Protein AF-A0A0J8S3F5-F1 (afdb_monomer)

Organism: NCBI:txid396776

Sequence (179 aa):
MNAASIEAPTNKRQNLIPYIAARYLNDFDHPIRPKVVHMYQTRERGILWWTVVDGYLVSSLKPVVRSWCARRVRTAFEAVLKERGYNTEGKKLIRDSQGHVTGAEKALKGTMEIRMVEPVMKAGYEKIVEQARLLVDHLENKQVWEGKRNQQQAQTRQTRGPEQKARGKRPSNMHWRKT

Nearest PDB structures (foldseek):
  8dek-assembly1_A  TM=2.604E-01  e=5.345E+00  Akkermansia muciniphila
  8df2-assembly1_C  TM=2.604E-01  e=7.853E+00  Akkermansia muciniphila

Radius of gyration: 25.86 Å; Cα contacts (8 Å, |Δi|>4): 172; chains: 1; bounding box: 97×46×48 Å

Secondary structure (DSSP, 8-state):
-------------PPPPPHHHHHHHH-TT-TTHHHHHHHHHHSPSSSEEEEEEE-HHHHTS-HHHHHHHHHHHHHHHHHHHHHTTB-TTSEEEEE-TTS-EEEEEE-S-EEEEEEE-GGGGTS-HHHHHHHHHHHHHHHHHHHHHHHHHHHHHHHHHHHS--------------PPPP-

Mean predicted aligned error: 10.97 Å

Foldseek 3Di:
DDDPPPPDPDPDPWADDDPVLVVLCVPPPDPCNVVSVVCRVPDDTFWEAEAEDEDPQRVPDDPVLSVVLRVLLLVLLQVLCVVVQHHSRNWHFDADPVGDGPDTHGQFHHYYYHYDDPCSSVDDSVVSNVVSNVVVVVRNVVSVVVVVVVVVVVVVVVVPDPPDPPPDDDDDDDDDDDD

pLDDT: mean 82.91, std 18.23, range [31.36, 98.38]

Solvent-accessible surface area (backbone atoms only — not comparable to full-atom values): 10845 Å² total; per-residue (Å²): 134,83,82,79,77,78,72,72,83,69,92,62,84,68,54,61,80,52,71,80,54,47,58,41,67,73,34,85,83,43,87,64,22,69,60,54,49,49,51,66,70,70,48,80,78,64,31,32,46,72,48,77,42,77,22,81,75,34,63,78,46,57,69,69,57,45,52,51,44,47,48,54,53,50,53,28,38,44,52,44,33,44,74,74,41,22,43,89,49,34,26,35,54,38,58,51,98,86,66,50,79,78,49,70,44,80,64,38,63,37,58,48,76,48,66,42,55,61,66,59,74,77,50,54,68,69,61,50,34,53,53,31,44,56,53,51,53,50,53,54,52,51,53,54,54,52,51,54,53,51,52,52,52,50,51,55,55,61,70,55,57,86,76,72,89,73,75,69,83,75,81,90,78,84,86,81,81,89,130

Structure (mmCIF, N/CA/C/O backbone):
data_AF-A0A0J8S3F5-F1
#
_entry.id   AF-A0A0J8S3F5-F1
#
loop_
_atom_site.group_PDB
_atom_site.id
_atom_site.type_symbol
_atom_site.label_atom_id
_atom_site.label_alt_id
_atom_site.label_comp_id
_atom_site.label_asym_id
_atom_site.label_entity_id
_atom_site.label_seq_id
_atom_site.pdbx_PDB_ins_code
_atom_site.Cartn_x
_atom_site.Cartn_y
_atom_site.Cartn_z
_atom_site.occupancy
_atom_site.B_iso_or_equiv
_atom_site.auth_seq_id
_atom_site.auth_comp_id
_atom_site.auth_asym_id
_atom_site.auth_atom_id
_atom_site.pdbx_PDB_model_num
ATOM 1 N N . MET A 1 1 ? -26.637 -34.680 18.281 1.00 35.66 1 MET A N 1
ATOM 2 C CA . MET A 1 1 ? -25.474 -34.132 17.547 1.00 35.66 1 MET A CA 1
ATOM 3 C C . MET A 1 1 ? -25.899 -32.784 16.994 1.00 35.66 1 MET A C 1
ATOM 5 O O . MET A 1 1 ? -26.824 -32.741 16.196 1.00 35.66 1 MET A O 1
ATOM 9 N N . ASN A 1 2 ? -25.364 -31.701 17.558 1.00 31.36 2 ASN A N 1
ATOM 10 C CA . ASN A 1 2 ? -25.906 -30.353 17.390 1.00 31.36 2 ASN A CA 1
ATOM 11 C C . ASN A 1 2 ? -25.724 -29.820 15.969 1.00 31.36 2 ASN A C 1
ATOM 13 O O . ASN A 1 2 ? -24.642 -29.907 15.391 1.00 31.36 2 ASN A O 1
ATOM 17 N N . ALA A 1 3 ? -26.808 -29.240 15.457 1.00 33.72 3 ALA A N 1
ATOM 18 C CA . ALA A 1 3 ? -26.857 -28.465 14.235 1.00 33.72 3 ALA A CA 1
ATOM 19 C C . ALA A 1 3 ? -25.875 -27.290 14.327 1.00 33.72 3 ALA A C 1
ATOM 21 O O . ALA A 1 3 ? -26.043 -26.388 15.147 1.00 33.72 3 ALA A O 1
ATOM 22 N N . ALA A 1 4 ? -24.846 -27.296 13.481 1.00 36.44 4 ALA A N 1
ATOM 23 C CA . ALA A 1 4 ? -24.072 -26.097 13.216 1.00 36.44 4 ALA A CA 1
ATOM 24 C C . ALA A 1 4 ? -24.954 -25.171 12.372 1.00 36.44 4 ALA A C 1
ATOM 26 O O . ALA A 1 4 ? -25.078 -25.343 11.159 1.00 36.44 4 ALA A O 1
ATOM 27 N N . SER A 1 5 ? -25.620 -24.233 13.042 1.00 32.66 5 SER A N 1
ATOM 28 C CA . SER A 1 5 ? -26.305 -23.107 12.421 1.00 32.66 5 SER A CA 1
ATOM 29 C C . SER A 1 5 ? -25.357 -22.434 11.432 1.00 32.66 5 SER A C 1
ATOM 31 O O . SER A 1 5 ? -24.384 -21.790 11.821 1.00 32.66 5 SER A O 1
ATOM 33 N N . ILE A 1 6 ? -25.636 -22.601 10.142 1.00 39.25 6 ILE A N 1
ATOM 34 C CA . ILE A 1 6 ? -25.025 -21.809 9.082 1.00 39.25 6 ILE A CA 1
ATOM 35 C C . ILE A 1 6 ? -25.638 -20.418 9.228 1.00 39.25 6 ILE A C 1
ATOM 37 O O . ILE A 1 6 ? -26.699 -20.127 8.678 1.00 39.25 6 ILE A O 1
ATOM 41 N N . GLU A 1 7 ? -25.015 -19.577 10.052 1.00 33.91 7 GLU A N 1
ATOM 42 C CA . GLU A 1 7 ? -25.335 -18.158 10.088 1.00 33.91 7 GLU A CA 1
ATOM 43 C C . GLU A 1 7 ? -25.172 -17.615 8.666 1.00 33.91 7 GLU A C 1
ATOM 45 O O . GLU A 1 7 ? -24.076 -17.618 8.097 1.00 33.91 7 GLU A O 1
ATOM 50 N N . ALA A 1 8 ? -26.283 -17.184 8.066 1.00 34.72 8 ALA A N 1
ATOM 51 C CA . ALA A 1 8 ? -26.267 -16.480 6.795 1.00 34.72 8 ALA A CA 1
ATOM 52 C C . ALA A 1 8 ? -25.241 -15.337 6.886 1.00 34.72 8 ALA A C 1
ATOM 54 O O . ALA A 1 8 ? -25.245 -14.612 7.889 1.00 34.72 8 ALA A O 1
ATOM 55 N N . PRO A 1 9 ? -24.357 -15.150 5.887 1.00 38.78 9 PRO A N 1
ATOM 56 C CA . PRO A 1 9 ? -23.339 -14.119 5.955 1.00 38.78 9 PRO A CA 1
ATOM 57 C C . PRO A 1 9 ? -24.030 -12.758 5.994 1.00 38.78 9 PRO A C 1
ATOM 59 O O . PRO A 1 9 ? -24.463 -12.210 4.980 1.00 38.78 9 PRO A O 1
ATOM 62 N N . THR A 1 10 ? -24.133 -12.217 7.207 1.00 43.81 10 THR A N 1
ATOM 63 C CA . THR A 1 10 ? -24.461 -10.824 7.468 1.00 43.81 10 THR A CA 1
ATOM 64 C C . THR A 1 10 ? -23.609 -9.973 6.539 1.00 43.81 10 THR A C 1
ATOM 66 O O . THR A 1 10 ? -22.409 -10.207 6.406 1.00 43.81 10 THR A O 1
ATOM 69 N N . ASN A 1 11 ? -24.264 -9.039 5.850 1.00 42.84 11 ASN A N 1
ATOM 70 C CA . ASN A 1 11 ? -23.743 -8.147 4.817 1.00 42.84 11 ASN A CA 1
ATOM 71 C C . ASN A 1 11 ? -22.529 -7.330 5.318 1.00 42.84 11 ASN A C 1
ATOM 73 O O . ASN A 1 11 ? -22.617 -6.147 5.639 1.00 42.84 11 ASN A O 1
ATOM 77 N N . LYS A 1 12 ? -21.382 -7.994 5.461 1.00 48.06 12 LYS A N 1
ATOM 78 C CA . LYS A 1 12 ? -20.081 -7.419 5.772 1.00 48.06 12 LYS A CA 1
ATOM 79 C C . LYS A 1 12 ? -19.495 -7.042 4.427 1.00 48.06 12 LYS A C 1
ATOM 81 O O . LYS A 1 12 ? -19.374 -7.903 3.567 1.00 48.06 12 LYS A O 1
ATOM 86 N N . ARG A 1 13 ? -19.142 -5.772 4.229 1.00 55.72 13 ARG A N 1
ATOM 87 C CA . ARG A 1 13 ? -18.386 -5.318 3.051 1.00 55.72 13 ARG A CA 1
ATOM 88 C C . ARG A 1 13 ? -17.079 -6.120 2.993 1.00 55.72 13 ARG A C 1
ATOM 90 O O . ARG A 1 13 ? -16.126 -5.803 3.701 1.00 55.72 13 ARG A O 1
ATOM 97 N N . GLN A 1 14 ? -17.086 -7.229 2.256 1.00 70.75 14 GLN A N 1
ATOM 98 C CA . GLN A 1 14 ? -15.970 -8.163 2.196 1.00 70.75 14 GLN A CA 1
ATOM 99 C C . GLN A 1 14 ? -14.833 -7.508 1.419 1.00 70.75 14 GLN A C 1
ATOM 101 O O . GLN A 1 14 ? -15.054 -6.846 0.405 1.00 70.75 14 GLN A O 1
ATOM 106 N N . ASN A 1 15 ? -13.603 -7.699 1.893 1.00 87.25 15 ASN A N 1
ATOM 107 C CA . ASN A 1 15 ? -12.430 -7.440 1.074 1.00 87.25 15 ASN A CA 1
ATOM 108 C C . ASN A 1 15 ? -12.572 -8.205 -0.249 1.00 87.25 15 ASN A C 1
ATOM 110 O O . ASN A 1 15 ? -12.759 -9.426 -0.230 1.00 87.25 15 ASN A O 1
ATOM 114 N N . LEU A 1 16 ? -12.471 -7.495 -1.373 1.00 89.56 16 LEU A N 1
ATOM 115 C CA . LEU A 1 16 ? -12.429 -8.116 -2.691 1.00 89.56 16 LEU A CA 1
ATOM 116 C C . LEU A 1 16 ? -11.124 -8.899 -2.835 1.00 89.56 16 LEU A C 1
ATOM 118 O O . LEU A 1 16 ? -10.076 -8.473 -2.340 1.00 89.56 16 LEU A O 1
ATOM 122 N N . ILE A 1 17 ? -11.194 -10.044 -3.506 1.00 90.31 17 ILE A N 1
ATOM 123 C CA . ILE A 1 17 ? -10.012 -10.823 -3.867 1.00 90.31 17 ILE A CA 1
ATOM 124 C C . ILE A 1 17 ? -9.230 -10.036 -4.933 1.00 90.31 17 ILE A C 1
ATOM 126 O O . ILE A 1 17 ? -9.816 -9.702 -5.963 1.00 90.31 17 ILE A O 1
ATOM 130 N N . PRO A 1 18 ? -7.933 -9.741 -4.722 1.00 89.75 18 PRO A N 1
ATOM 131 C CA . PRO A 1 18 ? -7.101 -9.110 -5.744 1.00 89.75 18 PRO A CA 1
ATOM 132 C C . PRO A 1 18 ? -7.029 -9.957 -7.020 1.00 89.75 18 PRO A C 1
ATOM 134 O O . PRO A 1 18 ? -6.962 -11.187 -6.946 1.00 89.75 18 PRO A O 1
ATOM 137 N N . TYR A 1 19 ? -6.946 -9.325 -8.188 1.00 87.44 19 TYR A N 1
ATOM 138 C CA . TYR A 1 19 ? -6.895 -10.004 -9.488 1.00 87.44 19 TYR A CA 1
ATOM 139 C C . TYR A 1 19 ? -5.744 -11.017 -9.572 1.00 87.44 19 TYR A C 1
ATOM 141 O O . TYR A 1 19 ? -5.912 -12.130 -10.072 1.00 87.44 19 TYR A O 1
ATOM 149 N N . ILE A 1 20 ? -4.580 -10.671 -9.011 1.00 86.88 20 ILE A N 1
ATOM 150 C CA . ILE A 1 20 ? -3.418 -11.568 -9.003 1.00 86.88 20 ILE A CA 1
ATOM 151 C C . ILE A 1 20 ? -3.684 -12.867 -8.233 1.00 86.88 20 ILE A C 1
ATOM 153 O O . ILE A 1 20 ? -3.177 -13.921 -8.601 1.00 86.88 20 ILE A O 1
ATOM 157 N N . ALA A 1 21 ? -4.498 -12.801 -7.180 1.00 90.50 21 ALA A N 1
ATOM 158 C CA . ALA A 1 21 ? -4.899 -13.971 -6.418 1.00 90.50 21 ALA A CA 1
ATOM 159 C C . ALA A 1 21 ? -6.009 -14.751 -7.114 1.00 90.50 21 ALA A C 1
ATOM 161 O O . ALA A 1 21 ? -5.975 -15.979 -7.111 1.00 90.50 21 ALA A O 1
ATOM 162 N N . ALA A 1 22 ? -6.955 -14.045 -7.739 1.00 91.62 22 ALA A N 1
ATOM 163 C CA . ALA A 1 22 ? -8.050 -14.655 -8.481 1.00 91.62 22 ALA A CA 1
ATOM 164 C C . ALA A 1 22 ? -7.540 -15.624 -9.560 1.00 91.62 22 ALA A C 1
ATOM 166 O O . ALA A 1 22 ? -8.113 -16.698 -9.710 1.00 91.62 22 ALA A O 1
ATOM 167 N N . ARG A 1 23 ? -6.412 -15.310 -10.224 1.00 90.50 23 ARG A N 1
ATOM 168 C CA . ARG A 1 23 ? -5.745 -16.219 -11.177 1.00 90.50 23 ARG A CA 1
ATOM 169 C C . ARG A 1 23 ? -5.524 -17.617 -10.597 1.00 90.50 23 ARG A C 1
ATOM 171 O O . ARG A 1 23 ? -5.889 -18.595 -11.228 1.00 90.50 23 ARG A O 1
ATOM 178 N N . TYR A 1 24 ? -4.945 -17.701 -9.402 1.00 93.31 24 TYR A N 1
ATOM 179 C CA . TYR A 1 24 ? -4.622 -18.983 -8.774 1.00 93.31 24 TYR A CA 1
ATOM 180 C C . TYR A 1 24 ? -5.828 -19.634 -8.104 1.00 93.31 24 TYR A C 1
ATOM 182 O O . TYR A 1 24 ? -5.873 -20.848 -7.974 1.00 93.31 24 TYR A O 1
ATOM 190 N N . LEU A 1 25 ? -6.795 -18.845 -7.632 1.00 92.25 25 LEU A N 1
ATOM 191 C CA . LEU A 1 25 ? -7.997 -19.393 -7.001 1.00 92.25 25 LEU A CA 1
ATOM 192 C C . LEU A 1 25 ? -8.918 -20.074 -8.021 1.00 92.25 25 LEU A C 1
ATOM 194 O O . LEU A 1 25 ? -9.539 -21.084 -7.681 1.00 92.25 25 LEU A O 1
ATOM 198 N N . ASN A 1 26 ? -8.965 -19.537 -9.243 1.00 93.00 26 ASN A N 1
ATOM 199 C CA . ASN A 1 26 ? -9.789 -20.041 -10.341 1.00 93.00 26 ASN A CA 1
ATOM 200 C C . ASN A 1 26 ? -9.137 -21.199 -11.117 1.00 93.00 26 ASN A C 1
ATOM 202 O O . ASN A 1 26 ? -9.841 -21.917 -11.817 1.00 93.00 26 ASN A O 1
ATOM 206 N N . ASP A 1 27 ? -7.822 -21.386 -10.995 1.00 93.69 27 ASP A N 1
ATOM 207 C CA . ASP A 1 27 ? -7.081 -22.469 -11.648 1.00 93.69 27 ASP A CA 1
ATOM 208 C C . ASP A 1 27 ? -6.914 -23.659 -10.691 1.00 93.69 27 ASP A C 1
ATOM 210 O O . ASP A 1 27 ? -5.999 -23.688 -9.863 1.00 93.69 27 ASP A O 1
ATOM 214 N N . PHE A 1 28 ? -7.843 -24.616 -10.765 1.00 91.12 28 PHE A N 1
ATOM 215 C CA . PHE A 1 28 ? -7.937 -25.739 -9.827 1.00 91.12 28 PHE A CA 1
ATOM 216 C C . PHE A 1 28 ? -6.709 -26.655 -9.823 1.00 91.12 28 PHE A C 1
ATOM 218 O O . PHE A 1 28 ? -6.387 -27.194 -8.761 1.00 91.12 28 PHE A O 1
ATOM 225 N N . ASP A 1 29 ? -6.004 -26.752 -10.949 1.00 95.44 29 ASP A N 1
ATOM 226 C CA . ASP A 1 29 ? -4.841 -27.627 -11.124 1.00 95.44 29 ASP A CA 1
ATOM 227 C C . ASP A 1 29 ? -3.523 -26.929 -10.763 1.00 95.44 29 ASP A C 1
ATOM 229 O O . ASP A 1 29 ? -2.458 -27.552 -10.718 1.00 95.44 29 ASP A O 1
ATOM 233 N N . HIS A 1 30 ? -3.563 -25.629 -10.456 1.00 94.31 30 HIS A N 1
ATOM 234 C CA . HIS A 1 30 ? -2.356 -24.882 -10.152 1.00 94.31 30 HIS A CA 1
ATOM 235 C C . HIS A 1 30 ? -1.724 -25.349 -8.823 1.00 94.31 30 HIS A C 1
ATOM 237 O O . HIS A 1 30 ? -2.347 -25.229 -7.762 1.00 94.31 30 HIS A O 1
ATOM 243 N N . PRO A 1 31 ? -0.435 -25.742 -8.792 1.00 96.12 31 PRO A N 1
ATOM 244 C CA . PRO A 1 31 ? 0.192 -26.330 -7.601 1.00 96.12 31 PRO A CA 1
ATOM 245 C C . PRO A 1 31 ? 0.229 -25.382 -6.391 1.00 96.12 31 PRO A C 1
ATOM 247 O O . PRO A 1 31 ? 0.151 -25.812 -5.244 1.00 96.12 31 PRO A O 1
ATOM 250 N N . ILE A 1 32 ? 0.309 -24.064 -6.619 1.00 95.50 32 ILE A N 1
ATOM 251 C CA . ILE A 1 32 ? 0.259 -23.064 -5.535 1.00 95.50 32 ILE A CA 1
ATOM 252 C C . ILE A 1 32 ? -1.145 -22.845 -4.945 1.00 95.50 32 ILE A C 1
ATOM 254 O O . ILE A 1 32 ? -1.273 -22.224 -3.885 1.00 95.50 32 ILE A O 1
ATOM 258 N N . ARG A 1 33 ? -2.207 -23.303 -5.618 1.00 94.69 33 ARG A N 1
ATOM 259 C CA . ARG A 1 33 ? -3.588 -22.961 -5.266 1.00 94.69 33 ARG A CA 1
ATOM 260 C C . ARG A 1 33 ? -3.946 -23.306 -3.819 1.00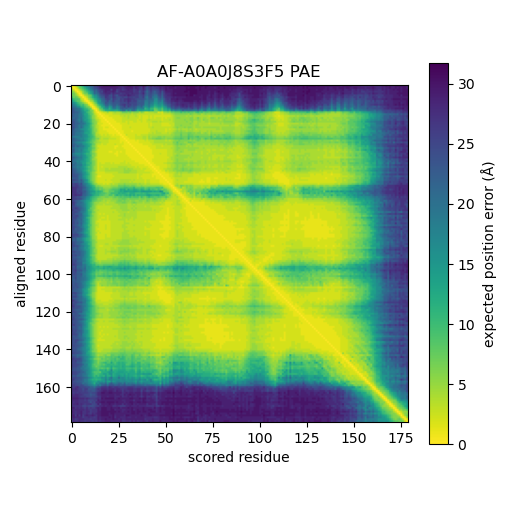 94.69 33 ARG A C 1
ATOM 262 O O . ARG A 1 33 ? -4.486 -22.411 -3.168 1.00 94.69 33 ARG A O 1
ATOM 269 N N . PRO A 1 34 ? -3.630 -24.495 -3.262 1.00 96.12 34 PRO A N 1
ATOM 270 C CA . PRO A 1 34 ? -3.983 -24.821 -1.877 1.00 96.12 34 PRO A CA 1
ATOM 271 C C . PRO A 1 34 ? -3.472 -23.777 -0.875 1.00 96.12 34 PRO A C 1
ATOM 273 O O . PRO A 1 34 ? -4.203 -23.353 0.021 1.00 96.12 34 PRO A O 1
ATOM 276 N N . LYS A 1 35 ? -2.250 -23.273 -1.088 1.00 95.75 35 LYS A N 1
ATOM 277 C CA . LYS A 1 35 ? -1.653 -22.214 -0.266 1.00 95.75 35 LYS A CA 1
ATOM 278 C C . LYS A 1 35 ? -2.389 -20.883 -0.417 1.00 95.75 35 LYS A C 1
ATOM 280 O O . LYS A 1 35 ? -2.633 -20.209 0.580 1.00 95.75 35 LYS A O 1
ATOM 285 N N . VAL A 1 36 ? -2.739 -20.490 -1.643 1.00 94.31 36 VAL A N 1
ATOM 286 C CA . VAL A 1 36 ? -3.457 -19.229 -1.905 1.00 94.31 36 VAL A CA 1
ATOM 287 C C . VAL A 1 3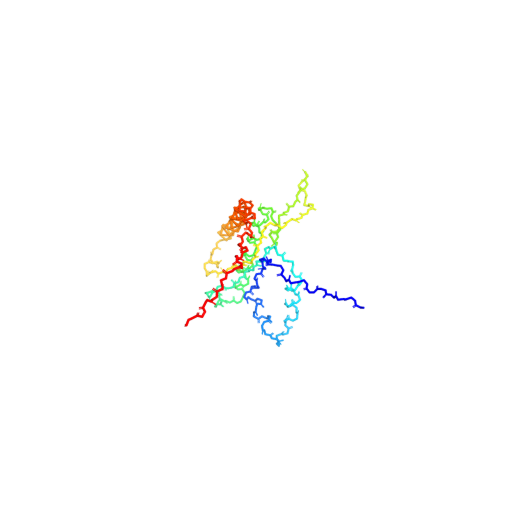6 ? -4.874 -19.278 -1.329 1.00 94.31 36 VAL A C 1
ATOM 289 O O . VAL A 1 36 ? -5.295 -18.319 -0.685 1.00 94.31 36 VAL A O 1
ATOM 292 N N . VAL A 1 37 ? -5.583 -20.398 -1.494 1.00 94.31 37 VAL A N 1
ATOM 293 C CA . VAL A 1 37 ? -6.905 -20.636 -0.893 1.00 94.31 37 VAL A CA 1
ATOM 294 C C . VAL A 1 37 ? -6.824 -20.488 0.622 1.00 94.31 37 VAL A C 1
ATOM 296 O O . VAL A 1 37 ? -7.539 -19.658 1.182 1.00 94.31 37 VAL A O 1
ATOM 299 N N . HIS A 1 38 ? -5.906 -21.214 1.266 1.00 94.31 38 HIS A N 1
ATOM 300 C CA . HIS A 1 38 ? -5.714 -21.137 2.710 1.00 94.31 38 HIS A CA 1
ATOM 301 C C . HIS A 1 38 ? -5.412 -19.704 3.164 1.00 94.31 38 HIS A C 1
ATOM 303 O O . HIS A 1 38 ? -6.080 -19.193 4.057 1.00 94.31 38 HIS A O 1
ATOM 309 N N . MET A 1 39 ? -4.477 -19.020 2.492 1.00 93.25 39 MET A N 1
ATOM 310 C CA . MET A 1 39 ? -4.117 -17.635 2.795 1.00 93.25 39 MET A CA 1
ATOM 311 C C . MET A 1 39 ? -5.340 -16.711 2.777 1.00 93.25 39 MET A C 1
ATOM 313 O O . MET A 1 39 ? -5.505 -15.920 3.692 1.00 93.25 39 MET A O 1
ATOM 317 N N . TYR A 1 40 ? -6.222 -16.796 1.777 1.00 90.94 40 TYR A N 1
ATOM 318 C CA . TYR A 1 40 ? -7.403 -15.924 1.704 1.00 90.94 40 TYR A CA 1
ATOM 319 C C . TYR A 1 40 ? -8.573 -16.369 2.591 1.00 90.94 40 TYR A C 1
ATOM 321 O O . TYR A 1 40 ? -9.417 -15.535 2.936 1.00 90.94 40 TYR A O 1
ATOM 329 N N . GLN A 1 41 ? -8.636 -17.643 2.977 1.00 91.00 41 GLN A N 1
ATOM 330 C CA . GLN A 1 41 ? -9.602 -18.144 3.957 1.00 91.00 41 GLN A CA 1
ATOM 331 C C . GLN A 1 41 ? -9.257 -17.687 5.379 1.00 91.00 41 GLN A C 1
ATOM 333 O O . GLN A 1 41 ? -10.156 -17.289 6.114 1.00 91.00 41 GLN A O 1
ATOM 338 N N . THR A 1 42 ? -7.972 -17.691 5.748 1.00 92.06 42 THR A N 1
ATOM 339 C CA . THR A 1 42 ? -7.510 -17.327 7.099 1.00 92.06 42 THR A CA 1
ATOM 340 C C . THR A 1 42 ? -7.149 -15.853 7.254 1.00 92.06 42 THR A C 1
ATOM 342 O O . THR A 1 42 ? -7.079 -15.358 8.379 1.00 92.06 42 THR A O 1
ATOM 345 N N . ARG A 1 43 ? -6.949 -15.116 6.151 1.00 89.94 43 ARG A N 1
ATOM 346 C CA . ARG A 1 43 ? -6.627 -13.686 6.211 1.00 89.94 43 ARG A CA 1
ATOM 347 C C . ARG A 1 43 ? -7.750 -12.899 6.870 1.00 89.94 43 ARG A C 1
ATOM 349 O O . ARG A 1 43 ? -8.911 -12.948 6.456 1.00 89.94 43 ARG A O 1
ATOM 356 N N . GLU A 1 44 ? -7.359 -12.104 7.859 1.00 90.06 44 GLU A N 1
ATOM 357 C CA . GLU A 1 44 ? -8.273 -11.263 8.612 1.00 90.06 44 GLU A CA 1
ATOM 358 C C . GLU A 1 44 ? -9.075 -10.331 7.691 1.00 90.06 44 GLU A C 1
ATOM 360 O O . GLU A 1 44 ? -8.537 -9.664 6.801 1.00 90.06 44 GLU A O 1
ATOM 365 N N . ARG A 1 45 ? -10.391 -10.285 7.918 1.00 88.56 45 ARG A N 1
ATOM 366 C CA . ARG A 1 45 ? -11.336 -9.461 7.158 1.00 88.56 45 ARG A CA 1
ATOM 367 C C . ARG A 1 45 ? -11.607 -8.129 7.855 1.00 88.56 45 ARG A C 1
ATOM 369 O O . ARG A 1 45 ? -11.520 -8.004 9.083 1.00 88.56 45 ARG A O 1
ATOM 376 N N . GLY A 1 46 ? -11.997 -7.136 7.058 1.00 87.38 46 GLY A N 1
ATOM 377 C CA . GLY A 1 46 ? -12.335 -5.799 7.550 1.00 87.38 46 GLY A CA 1
ATOM 378 C C . GLY A 1 46 ? -11.116 -4.940 7.894 1.00 87.38 46 GLY A C 1
ATOM 379 O O . GLY A 1 46 ? -11.255 -4.001 8.672 1.00 87.38 46 GLY A O 1
ATOM 380 N N . ILE A 1 47 ? -9.954 -5.276 7.330 1.00 91.62 47 ILE A N 1
ATOM 381 C CA . ILE A 1 47 ? -8.706 -4.493 7.351 1.00 91.62 47 ILE A CA 1
ATOM 382 C C . ILE A 1 47 ? -8.299 -4.147 5.914 1.00 91.62 47 ILE A C 1
ATOM 384 O O . ILE A 1 47 ? -8.978 -4.570 4.974 1.00 91.62 47 ILE A O 1
ATOM 388 N N . LEU A 1 48 ? -7.228 -3.381 5.713 1.00 94.50 48 LEU A N 1
ATOM 389 C CA . LEU A 1 48 ? -6.740 -3.048 4.379 1.00 94.50 48 LEU A CA 1
ATOM 390 C C . LEU A 1 48 ? -5.998 -4.243 3.770 1.00 94.50 48 LEU A C 1
ATOM 392 O O . LEU A 1 48 ? -5.007 -4.740 4.298 1.00 94.50 48 LEU A O 1
ATOM 396 N N . TRP A 1 49 ? -6.465 -4.692 2.614 1.00 94.38 49 TRP A N 1
ATOM 397 C CA . TRP A 1 49 ? -5.768 -5.649 1.770 1.00 94.38 49 TRP A CA 1
ATOM 398 C C . TRP A 1 49 ? -5.176 -4.898 0.598 1.00 94.38 49 TRP A C 1
ATOM 400 O O . TRP A 1 49 ? -5.901 -4.522 -0.315 1.00 94.38 49 TRP A O 1
ATOM 410 N N . TRP A 1 50 ? -3.869 -4.680 0.600 1.00 95.31 50 TRP A N 1
ATOM 411 C CA . TRP A 1 50 ? -3.221 -4.016 -0.520 1.00 95.31 50 TRP A CA 1
ATOM 412 C C . TRP A 1 50 ? -2.171 -4.905 -1.179 1.00 95.31 50 TRP A C 1
ATOM 414 O O . TRP A 1 50 ? -1.639 -5.837 -0.573 1.00 95.31 50 TRP A O 1
ATOM 424 N N . THR A 1 51 ? -1.927 -4.648 -2.458 1.00 94.75 51 THR A N 1
ATOM 425 C CA . THR A 1 51 ? -0.882 -5.302 -3.243 1.00 94.75 51 THR A CA 1
ATOM 426 C C . THR A 1 51 ? -0.360 -4.345 -4.309 1.00 94.75 51 THR A C 1
ATOM 428 O O . THR A 1 51 ? -1.063 -3.424 -4.722 1.00 94.75 51 THR A O 1
ATOM 431 N N . VAL A 1 52 ? 0.867 -4.577 -4.768 1.00 94.75 52 VAL A N 1
ATOM 432 C CA . VAL A 1 52 ? 1.450 -3.877 -5.918 1.00 94.75 52 VAL A CA 1
ATOM 433 C C . VAL A 1 52 ? 1.371 -4.801 -7.121 1.00 94.75 52 VAL A C 1
ATOM 435 O O . VAL A 1 52 ? 1.831 -5.944 -7.046 1.00 94.75 52 VAL A O 1
ATOM 438 N N . VAL A 1 53 ? 0.791 -4.307 -8.211 1.00 92.06 53 VAL A N 1
ATOM 439 C CA . VAL A 1 53 ? 0.580 -5.058 -9.452 1.00 92.06 53 VAL A CA 1
ATOM 440 C C . VAL A 1 53 ? 1.241 -4.360 -10.633 1.00 92.06 53 VAL A C 1
ATOM 442 O O . VAL A 1 53 ? 1.340 -3.131 -10.686 1.00 92.06 53 VAL A O 1
ATOM 445 N N . ASP A 1 54 ? 1.669 -5.159 -11.606 1.00 88.38 54 ASP A N 1
ATOM 446 C CA . ASP A 1 54 ? 2.238 -4.649 -12.847 1.00 88.38 54 ASP A CA 1
ATOM 447 C C . ASP A 1 54 ? 1.145 -3.935 -13.669 1.00 88.38 54 ASP A C 1
ATOM 449 O O . ASP A 1 54 ? 0.044 -4.454 -13.895 1.00 88.38 54 ASP A O 1
ATOM 453 N N . GLY A 1 55 ? 1.425 -2.712 -14.121 1.00 81.81 55 GLY A N 1
ATOM 454 C CA . GLY A 1 55 ? 0.645 -2.072 -15.179 1.00 81.81 55 GLY A CA 1
ATOM 455 C C . GLY A 1 55 ? 0.958 -2.675 -16.541 1.00 81.81 55 GLY A C 1
ATOM 456 O O . GLY A 1 55 ? 1.996 -3.310 -16.722 1.00 81.81 55 GLY A O 1
ATOM 457 N N . TYR A 1 56 ? 0.080 -2.439 -17.518 1.00 76.44 56 TYR A N 1
ATOM 458 C CA . TYR A 1 56 ? 0.234 -2.973 -18.875 1.00 76.44 56 TYR A CA 1
ATOM 459 C C . TYR A 1 56 ? 1.622 -2.661 -19.467 1.00 76.44 56 TYR A C 1
ATOM 461 O O . TYR A 1 56 ? 2.328 -3.569 -19.892 1.00 76.44 56 TYR A O 1
ATOM 469 N N . LEU A 1 57 ? 2.074 -1.407 -19.356 1.00 72.69 57 LEU A N 1
ATOM 470 C CA . LEU A 1 57 ? 3.379 -0.960 -19.867 1.00 72.69 57 LEU A CA 1
ATOM 471 C C . LEU A 1 57 ? 4.577 -1.438 -19.031 1.00 72.69 57 LEU A C 1
ATOM 473 O O . LEU A 1 57 ? 5.695 -1.495 -19.522 1.00 72.69 57 LEU A O 1
ATOM 477 N N . VAL A 1 58 ? 4.359 -1.800 -17.766 1.00 77.00 58 VAL A N 1
ATOM 478 C CA . VAL A 1 58 ? 5.411 -2.344 -16.889 1.00 77.00 58 VAL A CA 1
ATOM 479 C C . VAL A 1 58 ? 5.588 -3.843 -17.134 1.00 77.00 58 VAL A C 1
ATOM 481 O O . VAL A 1 58 ? 6.667 -4.381 -16.897 1.00 77.00 58 VAL A O 1
ATOM 484 N N . SER A 1 59 ? 4.559 -4.524 -17.648 1.00 77.06 59 SER A N 1
ATOM 485 C CA . SER A 1 59 ? 4.583 -5.972 -17.871 1.00 77.06 59 SER A CA 1
ATOM 486 C C . SER A 1 59 ? 5.600 -6.413 -18.934 1.00 77.06 59 SER A C 1
ATOM 488 O O . SER A 1 59 ? 6.166 -7.500 -18.812 1.00 77.06 59 SER A O 1
ATOM 490 N N . SER A 1 60 ? 5.909 -5.545 -19.906 1.00 83.25 60 SER A N 1
ATOM 491 C CA . SER A 1 60 ? 6.901 -5.776 -20.968 1.00 83.25 60 SER A CA 1
ATOM 492 C C . SER A 1 60 ? 8.358 -5.619 -20.510 1.00 83.25 60 SER A C 1
ATOM 494 O O . SER A 1 60 ? 9.278 -6.039 -21.211 1.00 83.25 60 SER A O 1
ATOM 496 N N . LEU A 1 61 ? 8.598 -5.043 -19.329 1.00 86.31 61 LEU A N 1
ATOM 497 C CA . LEU A 1 61 ? 9.945 -4.863 -18.788 1.00 86.31 61 LEU A CA 1
ATOM 498 C C . LEU A 1 61 ? 10.556 -6.191 -18.347 1.00 86.31 61 LEU A C 1
ATOM 500 O O . LEU A 1 61 ? 9.845 -7.138 -18.022 1.00 86.31 61 LEU A O 1
ATOM 504 N N . LYS A 1 62 ? 11.887 -6.244 -18.230 1.00 91.38 62 LYS A N 1
ATOM 505 C CA . LYS A 1 62 ? 12.585 -7.421 -17.688 1.00 91.38 62 LYS A CA 1
ATOM 506 C C . LYS A 1 62 ? 12.096 -7.740 -16.260 1.00 91.38 62 LYS A C 1
ATOM 508 O O . LYS A 1 62 ? 11.946 -6.812 -15.461 1.00 91.38 62 LYS A O 1
ATOM 513 N N . PRO A 1 63 ? 11.929 -9.023 -15.880 1.00 91.69 63 PRO A N 1
ATOM 514 C CA . PRO A 1 63 ? 11.428 -9.413 -14.555 1.00 91.69 63 PRO A CA 1
ATOM 515 C C . PRO A 1 63 ? 12.178 -8.786 -13.373 1.00 91.69 63 PRO A C 1
ATOM 517 O O . PRO A 1 63 ? 11.553 -8.383 -12.392 1.00 91.69 63 PRO A O 1
ATOM 520 N N . VAL A 1 64 ? 13.504 -8.641 -13.482 1.00 93.25 64 VAL A N 1
ATOM 521 C CA . VAL A 1 64 ? 14.331 -7.999 -12.447 1.00 93.25 64 VAL A CA 1
ATOM 522 C C . VAL A 1 64 ? 13.955 -6.529 -12.240 1.00 93.25 64 VAL A C 1
ATOM 524 O O . VAL A 1 64 ? 13.860 -6.073 -11.104 1.00 93.25 64 VAL A O 1
ATOM 527 N N . VAL A 1 65 ? 13.648 -5.812 -13.326 1.00 91.62 65 VAL A N 1
ATOM 528 C CA . VAL A 1 65 ? 13.239 -4.403 -13.289 1.00 91.62 65 VAL A CA 1
ATOM 529 C C . VAL A 1 65 ? 11.849 -4.282 -12.673 1.00 91.62 65 VAL A C 1
ATOM 531 O O . VAL A 1 65 ? 11.650 -3.454 -11.789 1.00 91.62 65 VAL A O 1
ATOM 534 N N . ARG A 1 66 ? 10.908 -5.160 -13.051 1.00 92.19 66 ARG A N 1
ATOM 535 C CA . ARG A 1 66 ? 9.561 -5.191 -12.450 1.00 92.19 66 ARG A CA 1
ATOM 536 C C . ARG A 1 66 ? 9.623 -5.432 -10.944 1.00 92.19 66 ARG A C 1
ATOM 538 O O . ARG A 1 66 ? 9.006 -4.701 -10.174 1.00 92.19 66 ARG A O 1
ATOM 545 N N . SER A 1 67 ? 10.420 -6.413 -10.517 1.00 93.06 67 SER A N 1
ATOM 546 C CA . SER A 1 67 ? 10.627 -6.722 -9.099 1.00 93.06 67 SER A CA 1
ATOM 547 C C . SER A 1 67 ? 11.252 -5.545 -8.343 1.00 93.06 67 SER A C 1
ATOM 549 O O . SER A 1 67 ? 10.776 -5.177 -7.265 1.00 93.06 67 SER A O 1
ATOM 551 N N . TRP 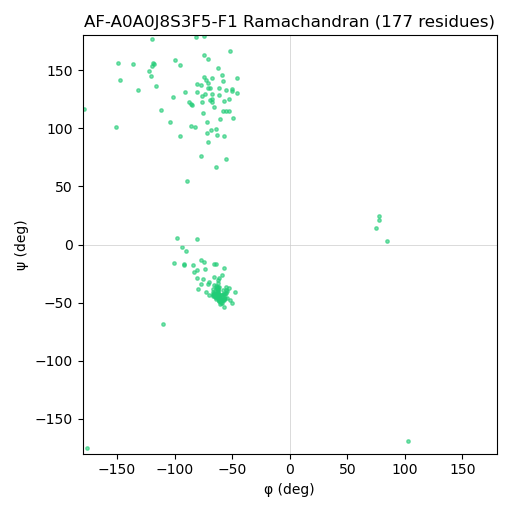A 1 68 ? 12.261 -4.898 -8.934 1.00 94.88 68 TRP A N 1
ATOM 552 C CA . TRP A 1 68 ? 12.906 -3.713 -8.370 1.00 94.88 68 TRP A CA 1
ATOM 553 C C . TRP A 1 68 ? 11.929 -2.539 -8.208 1.00 94.88 68 TRP A C 1
ATOM 555 O O . TRP A 1 68 ? 11.813 -1.987 -7.111 1.00 94.88 68 TRP A O 1
ATOM 565 N N . CYS A 1 69 ? 11.154 -2.209 -9.245 1.00 94.62 69 CYS A N 1
ATOM 566 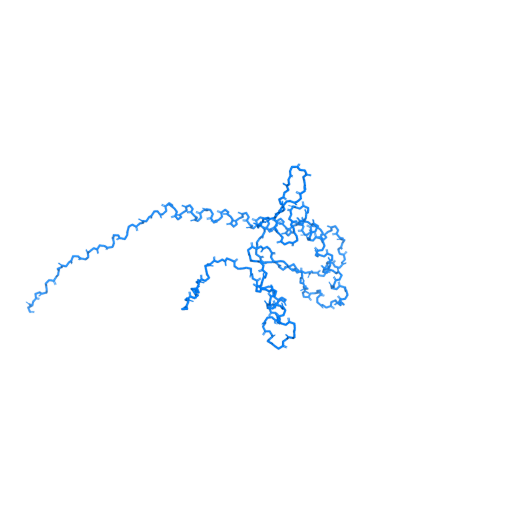C CA . CYS A 1 69 ? 10.110 -1.184 -9.182 1.00 94.62 69 CYS A CA 1
ATOM 567 C C . CYS A 1 69 ? 9.057 -1.511 -8.118 1.00 94.62 69 CYS A C 1
ATOM 569 O O . CYS A 1 69 ? 8.747 -0.667 -7.275 1.00 94.62 69 CYS A O 1
ATOM 571 N N . ALA A 1 70 ? 8.561 -2.750 -8.096 1.00 95.31 70 ALA A N 1
ATOM 572 C CA . ALA A 1 70 ? 7.552 -3.177 -7.136 1.00 95.31 70 ALA A CA 1
ATOM 573 C C . ALA A 1 70 ? 8.065 -3.082 -5.698 1.00 95.31 70 ALA A C 1
ATOM 575 O O . ALA A 1 70 ? 7.324 -2.677 -4.804 1.00 95.31 70 ALA A O 1
ATOM 576 N N . ARG A 1 71 ? 9.338 -3.421 -5.458 1.00 96.19 71 ARG A N 1
ATOM 577 C CA . ARG A 1 71 ? 9.968 -3.269 -4.144 1.00 96.19 71 ARG A CA 1
ATOM 578 C C . ARG A 1 71 ? 9.987 -1.806 -3.709 1.00 96.19 71 ARG A C 1
ATOM 580 O O . ARG A 1 71 ? 9.551 -1.524 -2.601 1.00 96.19 71 ARG A O 1
ATOM 587 N N . ARG A 1 72 ? 10.400 -0.884 -4.583 1.00 96.69 72 ARG A N 1
ATOM 588 C CA . ARG A 1 72 ? 10.424 0.558 -4.276 1.00 96.69 72 ARG A CA 1
ATOM 589 C C . ARG A 1 72 ? 9.039 1.094 -3.918 1.00 96.69 72 ARG A C 1
ATOM 591 O O . ARG A 1 72 ? 8.913 1.812 -2.933 1.00 96.69 72 ARG A O 1
ATOM 598 N N . VAL A 1 73 ? 8.009 0.704 -4.670 1.00 97.38 73 VAL A N 1
ATOM 599 C CA . VAL A 1 73 ? 6.621 1.107 -4.394 1.00 97.38 73 VAL A CA 1
ATOM 600 C C . VAL A 1 73 ? 6.129 0.541 -3.060 1.00 97.38 73 VAL A C 1
ATOM 602 O O . VAL A 1 73 ? 5.560 1.290 -2.271 1.00 97.38 73 VAL A O 1
ATOM 605 N N . ARG A 1 74 ? 6.381 -0.746 -2.770 1.00 97.62 74 ARG A N 1
ATOM 606 C CA . ARG A 1 74 ? 6.011 -1.353 -1.477 1.00 97.62 74 ARG A CA 1
ATOM 607 C C . ARG A 1 74 ? 6.684 -0.637 -0.313 1.00 97.62 74 ARG A C 1
ATOM 609 O O . ARG A 1 74 ? 5.995 -0.227 0.611 1.00 97.62 74 ARG A O 1
ATOM 616 N N . THR A 1 75 ? 7.999 -0.434 -0.391 1.00 97.69 75 THR A N 1
ATOM 617 C CA . THR A 1 75 ? 8.763 0.229 0.672 1.00 97.69 75 THR A CA 1
ATOM 618 C C . THR A 1 75 ? 8.296 1.666 0.894 1.00 97.69 75 THR A C 1
ATOM 620 O O . THR A 1 75 ? 8.123 2.068 2.040 1.00 97.69 75 THR A O 1
ATOM 623 N N . ALA A 1 76 ? 8.025 2.421 -0.175 1.00 98.25 76 ALA A N 1
ATOM 624 C CA . ALA A 1 76 ? 7.496 3.777 -0.060 1.00 98.25 76 ALA A CA 1
ATOM 625 C C . ALA A 1 76 ? 6.112 3.796 0.605 1.00 98.25 76 ALA A C 1
ATOM 627 O O . ALA A 1 76 ? 5.880 4.575 1.526 1.00 98.25 76 ALA A O 1
ATOM 628 N N . PHE A 1 77 ? 5.205 2.913 0.180 1.00 98.38 77 PHE A N 1
ATOM 629 C CA . PHE A 1 77 ? 3.858 2.840 0.740 1.00 98.38 77 PHE A CA 1
ATOM 630 C C . PHE A 1 77 ? 3.855 2.409 2.213 1.00 98.38 77 PHE A C 1
ATOM 632 O O . PHE A 1 77 ? 3.196 3.039 3.037 1.00 98.38 77 PHE A O 1
ATOM 639 N N . GLU A 1 78 ? 4.644 1.398 2.576 1.00 98.00 78 GLU A N 1
ATOM 640 C CA . GLU A 1 78 ? 4.815 0.965 3.969 1.00 98.00 78 GLU A CA 1
ATOM 641 C C . GLU A 1 78 ? 5.435 2.057 4.847 1.00 98.00 78 GLU A C 1
ATOM 643 O O . GLU A 1 78 ? 5.004 2.246 5.986 1.00 98.00 78 GLU A O 1
ATOM 648 N N . ALA A 1 79 ? 6.415 2.802 4.325 1.00 98.00 79 ALA A N 1
ATOM 649 C CA . ALA A 1 79 ? 7.028 3.916 5.041 1.00 98.00 79 ALA A CA 1
ATOM 650 C C . ALA A 1 79 ? 6.001 5.011 5.356 1.00 98.00 79 ALA A C 1
ATOM 652 O O . ALA A 1 79 ? 5.925 5.456 6.499 1.00 98.00 79 ALA A O 1
ATOM 653 N N . VAL A 1 80 ? 5.165 5.382 4.382 1.00 98.25 80 VAL A N 1
ATOM 654 C CA . VAL A 1 80 ? 4.093 6.369 4.578 1.00 98.25 80 VAL A CA 1
ATOM 655 C C . VAL A 1 80 ? 3.033 5.860 5.556 1.00 98.25 80 VAL A C 1
ATOM 657 O O . VAL A 1 80 ? 2.600 6.611 6.428 1.00 98.25 80 VAL A O 1
ATOM 660 N N . LEU A 1 81 ? 2.628 4.587 5.472 1.00 97.75 81 LEU A N 1
ATOM 661 C CA . LEU A 1 81 ? 1.710 4.002 6.455 1.00 97.75 81 LEU A CA 1
ATOM 662 C C . LEU A 1 81 ? 2.278 4.120 7.874 1.00 97.75 81 LEU A C 1
ATOM 664 O O . LEU A 1 81 ? 1.575 4.565 8.781 1.00 97.75 81 LEU A O 1
ATOM 668 N N . LYS A 1 82 ? 3.559 3.785 8.055 1.00 96.69 82 LYS A N 1
ATOM 669 C CA . LYS A 1 82 ? 4.246 3.882 9.347 1.00 96.69 82 LYS A CA 1
ATOM 670 C C . LYS A 1 82 ? 4.356 5.326 9.839 1.00 96.69 82 LYS A C 1
ATOM 672 O O . LYS A 1 82 ? 4.105 5.569 11.018 1.00 96.69 82 LYS A O 1
ATOM 677 N N . GLU A 1 83 ? 4.682 6.267 8.951 1.00 96.62 83 GLU A N 1
ATOM 678 C CA . GLU A 1 83 ? 4.711 7.716 9.221 1.00 96.62 83 GLU A CA 1
ATOM 679 C C . GLU A 1 83 ? 3.354 8.195 9.760 1.00 96.62 83 GLU A C 1
ATOM 681 O O . GLU A 1 83 ? 3.289 8.912 10.755 1.00 96.62 83 GLU A O 1
ATOM 686 N N . ARG A 1 84 ? 2.254 7.708 9.177 1.00 95.56 84 ARG A N 1
ATOM 687 C CA . ARG A 1 84 ? 0.877 8.016 9.599 1.00 95.56 84 ARG A CA 1
ATOM 688 C C . ARG A 1 84 ? 0.399 7.203 10.810 1.00 95.56 84 ARG A C 1
ATOM 690 O O . ARG A 1 84 ? -0.760 7.314 11.219 1.00 95.56 84 ARG A O 1
ATOM 697 N N . GLY A 1 85 ? 1.268 6.400 11.420 1.00 96.00 85 GLY A N 1
ATOM 698 C CA . GLY A 1 85 ? 0.959 5.611 12.611 1.00 96.00 85 GLY A CA 1
ATOM 699 C C . GLY A 1 85 ? 0.136 4.353 12.336 1.00 96.00 85 GLY A C 1
ATOM 700 O O . GLY A 1 85 ? -0.561 3.883 13.232 1.00 96.00 85 GLY A O 1
ATOM 701 N N . TYR A 1 86 ? 0.194 3.809 11.122 1.00 96.62 86 TYR A N 1
ATOM 702 C CA . TYR A 1 86 ? -0.369 2.504 10.789 1.00 96.62 86 TYR A CA 1
ATOM 703 C C . TYR A 1 86 ? 0.710 1.418 10.760 1.00 96.62 86 TYR A C 1
ATOM 705 O O . TYR A 1 86 ? 1.900 1.686 10.588 1.00 96.62 86 TYR A O 1
ATOM 713 N N . ASN A 1 87 ? 0.290 0.164 10.897 1.00 95.25 87 ASN A N 1
ATOM 714 C CA . ASN A 1 87 ? 1.112 -0.978 10.519 1.00 95.25 87 ASN A CA 1
ATOM 715 C C . ASN A 1 87 ? 1.032 -1.236 8.998 1.00 95.25 87 ASN A C 1
ATOM 717 O O . ASN A 1 87 ? 0.290 -0.575 8.268 1.00 95.25 87 ASN A O 1
ATOM 721 N N . THR A 1 88 ? 1.761 -2.243 8.517 1.00 94.06 88 THR A N 1
ATOM 722 C CA . THR A 1 88 ? 1.778 -2.635 7.095 1.00 94.06 88 THR A CA 1
ATOM 723 C C . THR A 1 88 ? 0.425 -3.137 6.577 1.00 94.06 88 THR A C 1
ATOM 725 O O . THR A 1 88 ? 0.202 -3.165 5.371 1.00 94.06 88 THR A O 1
ATOM 728 N N . GLU A 1 89 ? -0.505 -3.498 7.461 1.00 91.44 89 GLU A N 1
ATOM 729 C CA . GLU A 1 89 ? -1.860 -3.958 7.134 1.00 91.44 89 GLU A CA 1
ATOM 730 C C . GLU A 1 89 ? -2.918 -2.842 7.238 1.00 91.44 89 GLU A C 1
ATOM 732 O O . GLU A 1 89 ? -4.117 -3.106 7.128 1.00 91.44 89 GLU A O 1
ATOM 737 N N . GLY A 1 90 ? -2.503 -1.593 7.484 1.00 92.62 90 GLY A N 1
ATOM 738 C CA . GLY A 1 90 ? -3.404 -0.447 7.632 1.00 92.62 90 GLY A CA 1
ATOM 739 C C . GLY A 1 90 ? -4.171 -0.391 8.962 1.00 92.62 90 GLY A C 1
ATOM 740 O O . GLY A 1 90 ? -5.140 0.362 9.084 1.00 92.62 90 GLY A O 1
ATOM 741 N N . LYS A 1 91 ? -3.767 -1.170 9.973 1.00 94.69 91 LYS A N 1
ATOM 742 C CA . LYS A 1 91 ? -4.260 -1.034 11.353 1.00 94.69 91 LYS A CA 1
ATOM 743 C C . LYS A 1 91 ? -3.576 0.151 12.024 1.00 94.69 91 LYS A C 1
ATOM 745 O O . LYS A 1 91 ? -2.368 0.314 11.863 1.00 94.69 91 LYS A O 1
ATOM 750 N N . LYS A 1 92 ? -4.318 0.966 12.775 1.00 95.56 92 LYS A N 1
ATOM 751 C CA . LYS A 1 92 ? -3.740 2.085 13.530 1.00 95.56 92 LYS A CA 1
ATOM 752 C C . LYS A 1 92 ? -2.997 1.527 14.735 1.00 95.56 92 LYS A C 1
ATOM 754 O O . LYS A 1 92 ? -3.548 0.703 15.458 1.00 95.56 92 LYS A O 1
ATOM 759 N N . LEU A 1 93 ? -1.752 1.942 14.923 1.00 95.69 93 LEU A N 1
ATOM 760 C CA . LEU A 1 93 ? -0.939 1.557 16.070 1.00 95.69 93 LEU A CA 1
ATOM 761 C C . LEU A 1 93 ? -1.392 2.349 17.298 1.00 95.69 93 LEU A C 1
ATOM 763 O O . LEU A 1 93 ? -1.444 3.578 17.255 1.00 95.69 93 LEU A O 1
ATOM 767 N N . ILE A 1 94 ? -1.679 1.642 18.386 1.00 94.19 94 ILE A N 1
ATOM 768 C CA . ILE A 1 94 ? -1.964 2.223 19.699 1.00 94.19 94 ILE A CA 1
ATOM 769 C C . ILE A 1 94 ? -0.636 2.321 20.443 1.00 94.19 94 ILE A C 1
ATOM 771 O O . ILE A 1 94 ? 0.141 1.360 20.454 1.00 94.19 94 ILE A O 1
ATOM 775 N N . ARG A 1 95 ? -0.361 3.490 21.023 1.00 93.19 95 ARG A N 1
ATOM 776 C CA . ARG A 1 95 ? 0.872 3.759 21.764 1.00 93.19 95 ARG A CA 1
ATOM 777 C C . ARG A 1 95 ? 0.566 4.137 23.207 1.00 93.19 95 ARG A C 1
ATOM 779 O O . ARG A 1 95 ? -0.453 4.777 23.458 1.00 93.19 95 ARG A O 1
ATOM 786 N N . ASP A 1 96 ? 1.432 3.728 24.128 1.00 92.44 96 ASP A N 1
ATOM 787 C CA . ASP A 1 96 ? 1.395 4.185 25.520 1.00 92.44 96 ASP A CA 1
ATOM 788 C C . ASP A 1 96 ? 1.922 5.626 25.665 1.00 92.44 96 ASP A C 1
ATOM 790 O O . ASP A 1 96 ? 2.319 6.273 24.689 1.00 92.44 96 ASP A O 1
ATOM 794 N N . SER A 1 97 ? 1.923 6.140 26.897 1.00 88.94 97 SER A N 1
ATOM 795 C CA . SER A 1 97 ? 2.444 7.474 27.215 1.00 88.94 97 SER A CA 1
ATOM 796 C C . SER A 1 97 ? 3.956 7.604 26.996 1.00 88.94 97 SER A C 1
ATOM 798 O O . SER A 1 97 ? 4.458 8.721 26.890 1.00 88.94 97 SER A O 1
ATOM 800 N N . GLN A 1 98 ? 4.677 6.487 26.884 1.00 88.50 98 GLN A N 1
ATOM 801 C CA . GLN A 1 98 ? 6.106 6.407 26.586 1.00 88.50 98 GLN A CA 1
ATOM 802 C C . GLN A 1 98 ? 6.390 6.231 25.079 1.00 88.50 98 GLN A C 1
ATOM 804 O O . GLN A 1 98 ? 7.547 6.223 24.662 1.00 88.50 98 GLN A O 1
ATOM 809 N N . GLY A 1 99 ? 5.351 6.121 24.243 1.00 86.50 99 GLY A N 1
ATOM 810 C CA . GLY A 1 99 ? 5.449 5.978 22.792 1.00 86.50 99 GLY A CA 1
ATOM 811 C C . GLY A 1 99 ? 5.651 4.544 22.283 1.00 86.50 99 GLY A C 1
ATOM 812 O O . GLY A 1 99 ? 5.758 4.354 21.061 1.00 86.50 99 GLY A O 1
ATOM 813 N N . HIS A 1 100 ? 5.667 3.531 23.153 1.00 89.38 100 HIS A N 1
ATOM 814 C CA . HIS A 1 100 ? 5.761 2.126 22.757 1.00 89.38 100 HIS A CA 1
ATOM 815 C C . HIS A 1 100 ? 4.441 1.630 22.178 1.00 89.38 100 HIS A C 1
ATOM 817 O O . HIS A 1 100 ? 3.360 2.007 22.621 1.00 89.38 100 HIS A O 1
ATOM 823 N N . VAL A 1 101 ? 4.526 0.763 21.169 1.00 91.00 101 VAL A N 1
ATOM 824 C CA . VAL A 1 101 ? 3.343 0.163 20.544 1.00 91.00 101 VAL A CA 1
ATOM 825 C C . VAL A 1 101 ? 2.783 -0.913 21.471 1.00 91.00 101 VAL A C 1
ATOM 827 O O . VAL A 1 101 ? 3.417 -1.947 21.663 1.00 91.00 101 VAL A O 1
ATOM 830 N N . THR A 1 102 ? 1.587 -0.686 22.008 1.00 91.69 102 THR A N 1
ATOM 831 C CA . THR A 1 102 ? 0.893 -1.615 22.918 1.00 91.69 102 THR A CA 1
ATOM 832 C C . THR A 1 102 ? -0.187 -2.435 22.221 1.00 91.69 102 THR A C 1
ATOM 834 O O . THR A 1 102 ? -0.622 -3.461 22.737 1.00 91.69 102 THR A O 1
ATOM 837 N N . GLY A 1 103 ? -0.609 -2.022 21.025 1.00 91.88 103 GLY A N 1
ATOM 838 C CA . GLY A 1 103 ? -1.612 -2.738 20.247 1.00 91.88 103 GLY A CA 1
ATOM 839 C C . GLY A 1 103 ? -1.856 -2.125 18.874 1.00 91.88 103 GLY A C 1
ATOM 840 O O . GLY A 1 103 ? -1.180 -1.181 18.457 1.00 91.88 103 GLY A O 1
ATOM 841 N N . ALA A 1 104 ? -2.838 -2.669 18.157 1.00 92.50 104 ALA A N 1
ATOM 842 C CA . ALA A 1 104 ? -3.292 -2.116 16.890 1.00 92.50 104 ALA A CA 1
ATOM 843 C C . ALA A 1 104 ? -4.794 -2.344 16.681 1.00 92.50 104 ALA A C 1
ATOM 845 O O . ALA A 1 104 ? -5.308 -3.424 16.972 1.00 92.50 104 ALA A O 1
ATOM 846 N N . GLU A 1 105 ? -5.484 -1.355 16.117 1.00 92.12 105 GLU A N 1
ATOM 847 C CA . GLU A 1 105 ? -6.924 -1.405 15.845 1.00 92.12 105 GLU A CA 1
ATOM 848 C C . GLU A 1 105 ? -7.256 -1.269 14.352 1.00 92.12 105 GLU A C 1
ATOM 850 O O . GLU A 1 105 ? -6.486 -0.732 13.551 1.00 92.12 105 GLU A O 1
ATOM 855 N N . LYS A 1 106 ? -8.429 -1.768 13.946 1.00 88.69 106 LYS A N 1
ATOM 856 C CA . LYS A 1 106 ? -8.870 -1.732 12.543 1.00 88.69 106 LYS A CA 1
ATOM 857 C C . LYS A 1 106 ? -9.239 -0.310 12.124 1.00 88.69 106 LYS A C 1
ATOM 859 O O . LYS A 1 106 ? -10.340 0.145 12.428 1.00 88.69 106 LYS A O 1
ATOM 864 N N . ALA A 1 107 ? -8.376 0.329 11.339 1.00 90.44 107 ALA A N 1
ATOM 865 C CA . ALA A 1 107 ? -8.601 1.681 10.835 1.00 90.44 107 ALA A CA 1
ATOM 866 C C . ALA A 1 107 ? -8.873 1.705 9.326 1.00 90.44 107 ALA A C 1
ATOM 868 O O . ALA A 1 107 ? -10.006 1.953 8.912 1.00 90.44 107 ALA A O 1
ATOM 869 N N . LEU A 1 108 ? -7.874 1.387 8.497 1.00 93.69 108 LEU A N 1
ATOM 870 C CA . LEU A 1 108 ? -8.043 1.328 7.045 1.00 93.69 108 LEU A CA 1
ATOM 871 C C . LEU A 1 108 ? -8.682 -0.004 6.637 1.00 93.69 108 LEU A C 1
ATOM 873 O O . LEU A 1 108 ? -8.335 -1.063 7.165 1.00 93.69 108 LEU A O 1
ATOM 877 N N . LYS A 1 109 ? -9.633 0.039 5.696 1.00 91.94 109 LYS A N 1
ATOM 878 C CA . LYS A 1 109 ? -10.440 -1.123 5.291 1.00 91.94 109 LYS A CA 1
ATOM 879 C C . LYS A 1 109 ? -10.580 -1.218 3.777 1.00 91.94 109 LYS A C 1
ATOM 881 O O . LYS A 1 109 ? -10.554 -0.211 3.073 1.00 91.94 109 LYS A O 1
ATOM 886 N N . GLY A 1 110 ? -10.818 -2.435 3.293 1.00 91.44 110 GLY A N 1
ATOM 887 C CA . GLY A 1 110 ? -11.105 -2.719 1.886 1.00 91.44 110 GLY A CA 1
ATOM 888 C C . GLY A 1 110 ? -9.906 -3.292 1.140 1.00 91.44 110 GLY A C 1
ATOM 889 O O . GLY A 1 110 ? -8.921 -3.693 1.754 1.00 91.44 110 GLY A O 1
ATOM 890 N N . THR A 1 111 ? -10.003 -3.366 -0.186 1.00 92.81 111 THR A N 1
ATOM 891 C CA . THR A 1 111 ? -8.932 -3.894 -1.042 1.00 92.81 111 THR A CA 1
ATOM 892 C C . THR A 1 111 ? -8.399 -2.794 -1.954 1.00 92.81 111 THR A C 1
ATOM 894 O O . THR A 1 111 ? -9.189 -2.046 -2.527 1.00 92.81 111 THR A O 1
ATOM 897 N N . MET A 1 112 ? -7.076 -2.701 -2.098 1.00 94.00 112 MET A N 1
ATOM 898 C CA . MET A 1 112 ? -6.399 -1.752 -2.980 1.00 94.00 112 MET A CA 1
ATOM 899 C C . MET A 1 112 ? -5.334 -2.447 -3.831 1.00 94.00 112 MET A C 1
ATOM 901 O O . MET A 1 112 ? -4.488 -3.181 -3.328 1.00 94.00 112 MET A O 1
ATOM 905 N N . GLU A 1 113 ? -5.328 -2.165 -5.127 1.00 94.00 113 GLU A N 1
ATOM 906 C CA . GLU A 1 113 ? -4.248 -2.572 -6.023 1.00 94.00 113 GLU A CA 1
ATOM 907 C C . GLU A 1 113 ? -3.488 -1.332 -6.478 1.00 94.00 113 GLU A C 1
ATOM 909 O O . GLU A 1 113 ? -4.034 -0.466 -7.159 1.00 94.00 113 GLU A O 1
ATOM 914 N N . ILE A 1 114 ? -2.217 -1.240 -6.097 1.00 95.00 114 ILE A N 1
ATOM 915 C CA . ILE A 1 114 ? -1.326 -0.177 -6.548 1.00 95.00 114 ILE A CA 1
ATOM 916 C C . ILE A 1 114 ? -0.736 -0.628 -7.877 1.00 95.00 114 ILE A C 1
ATOM 918 O O . ILE A 1 114 ? 0.156 -1.480 -7.923 1.00 95.00 114 ILE A O 1
ATOM 922 N N . ARG A 1 115 ? -1.263 -0.085 -8.973 1.00 92.81 115 ARG A N 1
ATOM 923 C CA . ARG A 1 115 ? -0.790 -0.412 -10.315 1.00 92.81 115 ARG A CA 1
ATOM 924 C C . ARG A 1 115 ? 0.413 0.451 -10.674 1.00 92.81 115 ARG A C 1
ATOM 926 O O . ARG A 1 115 ? 0.317 1.673 -10.729 1.00 92.81 115 ARG A O 1
ATOM 933 N N . MET A 1 116 ? 1.542 -0.194 -10.945 1.00 92.06 116 MET A N 1
ATOM 934 C CA . MET A 1 116 ? 2.749 0.495 -11.397 1.00 92.06 116 MET A CA 1
ATOM 935 C C . MET A 1 116 ? 2.602 0.977 -12.840 1.00 92.06 116 MET A C 1
ATOM 937 O O . MET A 1 116 ? 2.084 0.254 -13.688 1.00 92.06 116 MET A O 1
ATOM 941 N N . VAL A 1 117 ? 3.130 2.161 -13.132 1.00 90.44 117 VAL A N 1
ATOM 942 C CA . VAL A 1 117 ? 3.195 2.742 -14.482 1.00 90.44 117 VAL A CA 1
ATOM 943 C C . VAL A 1 117 ? 4.650 2.948 -14.896 1.00 90.44 117 VAL A C 1
ATOM 945 O O . VAL A 1 117 ? 5.513 3.089 -14.035 1.00 90.44 117 VAL A O 1
ATOM 948 N N . GLU A 1 118 ? 4.930 2.976 -16.201 1.00 87.62 118 GLU A N 1
ATOM 949 C CA . GLU A 1 118 ? 6.294 3.048 -16.758 1.00 87.62 118 GLU A CA 1
ATOM 950 C C . GLU A 1 118 ? 7.200 4.129 -16.119 1.00 87.62 118 GLU A C 1
ATOM 952 O O . GLU A 1 118 ? 8.353 3.810 -15.799 1.00 87.62 118 GLU A O 1
ATOM 957 N N . PRO A 1 119 ? 6.715 5.356 -15.810 1.00 90.56 119 PRO A N 1
ATOM 958 C CA . PRO A 1 119 ? 7.537 6.386 -15.167 1.00 90.56 119 PRO A CA 1
ATOM 959 C C . PRO A 1 119 ? 8.159 5.986 -13.821 1.00 90.56 119 PRO A C 1
ATOM 961 O O . PRO A 1 119 ? 9.163 6.576 -13.420 1.00 90.56 119 PRO A O 1
ATOM 964 N N . VAL A 1 120 ? 7.628 4.967 -13.132 1.00 91.19 120 VAL A N 1
ATOM 965 C CA . VAL A 1 120 ? 8.158 4.487 -11.843 1.00 91.19 120 VAL A CA 1
ATOM 966 C C . VAL A 1 120 ? 9.620 4.034 -11.934 1.00 91.19 120 VAL A C 1
ATOM 968 O O . VAL A 1 120 ? 10.345 4.088 -10.942 1.00 91.19 120 VAL A O 1
ATOM 971 N N . MET A 1 121 ? 10.075 3.609 -13.119 1.00 90.12 121 MET A N 1
ATOM 972 C CA . MET A 1 121 ? 11.464 3.203 -13.341 1.00 90.12 121 MET A CA 1
ATOM 973 C C . MET A 1 121 ? 12.436 4.366 -13.159 1.00 90.12 121 MET A C 1
ATOM 975 O O . MET A 1 121 ? 13.462 4.222 -12.499 1.00 90.12 121 MET A O 1
ATOM 979 N N . LYS A 1 122 ? 12.100 5.510 -13.761 1.00 92.56 122 LYS A N 1
ATOM 980 C CA . LYS A 1 122 ? 12.960 6.698 -13.820 1.00 92.56 122 LYS A CA 1
ATOM 981 C C . LYS A 1 122 ? 12.703 7.657 -12.659 1.00 92.56 122 LYS A C 1
ATOM 983 O O . LYS A 1 122 ? 13.535 8.510 -12.377 1.00 92.56 122 LYS A O 1
ATOM 988 N N . ALA A 1 123 ? 11.560 7.530 -11.986 1.00 94.50 123 ALA A N 1
ATOM 989 C CA . ALA A 1 123 ? 11.215 8.368 -10.849 1.00 94.50 123 ALA A CA 1
ATOM 990 C C . ALA A 1 123 ? 12.222 8.198 -9.701 1.00 94.50 123 ALA A C 1
ATOM 992 O O . ALA A 1 123 ? 12.557 7.074 -9.310 1.00 94.50 123 ALA A O 1
ATOM 993 N N . GLY A 1 124 ? 12.657 9.317 -9.117 1.00 96.62 124 GLY A N 1
ATOM 994 C CA . GLY A 1 124 ? 13.384 9.333 -7.846 1.00 96.62 124 GLY A CA 1
ATOM 995 C C . GLY A 1 124 ? 12.523 8.773 -6.711 1.00 96.62 124 GLY A C 1
ATOM 996 O O . GLY A 1 124 ? 11.295 8.827 -6.769 1.00 96.62 124 GLY A O 1
ATOM 997 N N . TYR A 1 125 ? 13.152 8.194 -5.684 1.00 96.56 125 TYR A N 1
ATOM 998 C CA . TYR A 1 125 ? 12.416 7.547 -4.590 1.00 96.56 125 TYR A CA 1
ATOM 999 C C . TYR A 1 125 ? 11.507 8.527 -3.838 1.00 96.56 125 TYR A C 1
ATOM 1001 O O . TYR A 1 125 ? 10.378 8.174 -3.517 1.00 96.56 125 TYR A O 1
ATOM 1009 N N . GLU A 1 126 ? 11.943 9.774 -3.667 1.00 97.31 126 GLU A N 1
ATOM 1010 C CA . GLU A 1 126 ? 11.151 10.843 -3.047 1.00 97.31 126 GLU A CA 1
ATOM 1011 C C . GLU A 1 126 ? 9.811 11.071 -3.754 1.00 97.31 126 GLU A C 1
ATOM 1013 O O . GLU A 1 126 ? 8.775 11.132 -3.098 1.00 97.31 126 GLU A O 1
ATOM 1018 N N . LYS A 1 127 ? 9.796 11.075 -5.095 1.00 97.25 127 LYS A N 1
ATOM 1019 C CA . LYS A 1 127 ? 8.548 11.183 -5.865 1.00 97.25 127 LYS A CA 1
ATOM 1020 C C . LYS A 1 127 ? 7.639 9.971 -5.679 1.00 97.25 127 LYS A C 1
ATOM 1022 O O . LYS A 1 127 ? 6.422 10.110 -5.669 1.00 97.25 127 LYS A O 1
ATOM 1027 N N . ILE A 1 128 ? 8.206 8.773 -5.520 1.00 97.50 128 ILE A N 1
ATOM 1028 C CA . ILE A 1 128 ? 7.411 7.569 -5.229 1.00 97.50 128 ILE A CA 1
ATOM 1029 C C . ILE A 1 128 ? 6.773 7.686 -3.838 1.00 97.50 128 ILE A C 1
ATOM 1031 O O . ILE A 1 128 ? 5.603 7.345 -3.678 1.00 97.50 128 ILE A O 1
ATOM 1035 N N . VAL A 1 129 ? 7.508 8.205 -2.850 1.00 98.25 129 VAL A N 1
ATOM 1036 C CA . VAL A 1 129 ? 6.985 8.480 -1.502 1.00 98.25 129 VAL A CA 1
ATOM 1037 C C . VAL A 1 129 ? 5.882 9.539 -1.543 1.00 98.25 129 VAL A C 1
ATOM 1039 O O . VAL A 1 129 ? 4.844 9.353 -0.918 1.00 98.25 129 VAL A O 1
ATOM 1042 N N . GLU A 1 130 ? 6.052 10.612 -2.315 1.00 97.81 130 GLU A N 1
ATOM 1043 C CA . GLU A 1 130 ? 5.021 11.637 -2.517 1.00 97.81 130 GLU A CA 1
ATOM 1044 C C . GLU A 1 130 ? 3.725 11.036 -3.082 1.00 97.81 130 GLU A C 1
ATOM 1046 O O . GLU A 1 130 ? 2.649 11.239 -2.524 1.00 97.81 130 GLU A O 1
ATOM 1051 N N . GLN A 1 131 ? 3.820 10.209 -4.127 1.00 97.06 131 GLN A N 1
ATOM 1052 C CA . GLN A 1 131 ? 2.653 9.510 -4.674 1.00 97.06 131 GLN A CA 1
ATOM 1053 C C . GLN A 1 131 ? 2.029 8.545 -3.657 1.00 97.06 131 GLN A C 1
ATOM 1055 O O . GLN A 1 131 ? 0.807 8.450 -3.558 1.00 97.06 131 GLN A O 1
ATOM 1060 N N . ALA A 1 132 ? 2.846 7.856 -2.857 1.00 97.62 132 ALA A N 1
ATOM 1061 C CA . ALA A 1 132 ? 2.351 7.002 -1.785 1.00 97.62 132 ALA A CA 1
ATOM 1062 C C . ALA A 1 132 ? 1.585 7.794 -0.707 1.00 97.62 132 ALA A C 1
ATOM 1064 O O . ALA A 1 132 ? 0.565 7.298 -0.225 1.00 97.62 132 ALA A O 1
ATOM 1065 N N . ARG A 1 133 ? 2.007 9.024 -0.373 1.00 98.25 133 ARG A N 1
ATOM 1066 C CA . ARG A 1 133 ? 1.258 9.928 0.524 1.00 98.25 133 ARG A CA 1
ATOM 1067 C C . ARG A 1 133 ? -0.126 10.234 -0.024 1.00 98.25 133 ARG A C 1
ATOM 1069 O O . ARG A 1 133 ? -1.100 9.998 0.683 1.00 98.25 133 ARG A O 1
ATOM 1076 N N . LEU A 1 134 ? -0.219 10.611 -1.299 1.00 97.69 134 LEU A N 1
ATOM 1077 C CA . LEU A 1 134 ? -1.505 10.873 -1.954 1.00 97.69 134 LEU A CA 1
ATOM 1078 C C . LEU A 1 134 ? -2.441 9.653 -1.914 1.00 97.69 134 LEU A C 1
ATOM 1080 O O . LEU A 1 134 ? -3.645 9.799 -1.698 1.00 97.69 134 LEU A O 1
ATOM 1084 N N . LEU A 1 135 ? -1.902 8.440 -2.085 1.00 96.50 135 LEU A N 1
ATOM 1085 C CA . LEU A 1 135 ? -2.689 7.208 -1.977 1.00 96.50 135 LEU A CA 1
ATOM 1086 C C . LEU A 1 135 ? -3.221 6.981 -0.557 1.00 96.50 135 LEU A C 1
ATOM 1088 O O . LEU A 1 135 ? -4.389 6.622 -0.397 1.00 96.50 135 LEU A O 1
ATOM 1092 N N . VAL A 1 136 ? -2.394 7.188 0.472 1.00 96.94 136 VAL A N 1
ATOM 1093 C CA . VAL A 1 136 ? -2.827 7.048 1.872 1.00 96.94 136 VAL A CA 1
ATOM 1094 C C . VAL A 1 136 ? -3.852 8.123 2.237 1.00 96.94 136 VAL A C 1
ATOM 1096 O O . VAL A 1 136 ? -4.890 7.779 2.799 1.00 96.94 136 VAL A O 1
ATOM 1099 N N . ASP A 1 137 ? -3.641 9.376 1.830 1.00 96.69 137 ASP A N 1
ATOM 1100 C CA . ASP A 1 137 ? -4.607 10.462 2.032 1.00 96.69 137 ASP A CA 1
ATOM 1101 C C . ASP A 1 137 ? -5.959 10.125 1.381 1.00 96.69 137 ASP A C 1
ATOM 1103 O O . ASP A 1 137 ? -7.025 10.316 1.972 1.00 96.69 137 ASP A O 1
ATOM 1107 N N . HIS A 1 138 ? -5.943 9.565 0.168 1.00 94.88 138 HIS A N 1
ATOM 1108 C CA . HIS A 1 138 ? -7.162 9.120 -0.502 1.00 94.88 138 HIS A CA 1
ATOM 1109 C C . HIS A 1 138 ? -7.879 8.002 0.271 1.00 94.88 138 HIS A C 1
ATOM 1111 O O . HIS A 1 138 ? -9.107 8.035 0.403 1.00 94.88 138 HIS A O 1
ATOM 1117 N N . LEU A 1 139 ? -7.136 7.026 0.808 1.00 94.00 139 LEU A N 1
ATOM 1118 C CA . LEU A 1 139 ? -7.698 5.955 1.634 1.00 94.00 139 LEU A CA 1
ATOM 1119 C C . LEU A 1 139 ? -8.357 6.506 2.901 1.00 94.00 139 LEU A C 1
ATOM 1121 O O . LEU A 1 139 ? -9.499 6.146 3.186 1.00 94.00 139 LEU A O 1
ATOM 1125 N N . GLU A 1 140 ? -7.670 7.381 3.635 1.00 94.44 140 GLU A N 1
ATOM 1126 C CA . GLU A 1 140 ? -8.184 8.007 4.858 1.00 94.44 140 GLU A CA 1
ATOM 1127 C C . GLU A 1 140 ? -9.466 8.792 4.570 1.00 94.44 140 GLU A C 1
ATOM 1129 O O . GLU A 1 140 ? -10.504 8.556 5.197 1.00 94.44 140 GLU A O 1
ATOM 1134 N N . ASN A 1 141 ? -9.435 9.646 3.545 1.00 93.50 141 ASN A N 1
ATOM 1135 C CA . ASN A 1 141 ? -10.587 10.434 3.127 1.00 93.50 141 ASN A CA 1
ATOM 1136 C C . ASN A 1 141 ? -11.781 9.542 2.782 1.00 93.50 141 ASN A C 1
ATOM 1138 O O . ASN A 1 141 ? -12.892 9.778 3.262 1.00 93.50 141 ASN A O 1
ATOM 1142 N N . LYS A 1 142 ? -11.568 8.477 2.000 1.00 89.88 142 LYS A N 1
ATOM 1143 C CA . LYS A 1 142 ? -12.634 7.537 1.639 1.00 89.88 142 LYS A CA 1
ATOM 1144 C C . LYS A 1 142 ? -13.297 6.920 2.875 1.00 89.88 142 LYS A C 1
ATOM 1146 O O . LYS A 1 142 ? -14.526 6.847 2.919 1.00 89.88 142 LYS A O 1
ATOM 1151 N N . GLN A 1 143 ? -12.523 6.528 3.891 1.00 87.69 143 GLN A N 1
ATOM 1152 C CA . GLN A 1 143 ? -13.076 5.974 5.135 1.00 87.69 143 GLN A CA 1
ATOM 1153 C C . GLN A 1 143 ? -13.897 7.011 5.914 1.00 87.69 143 GLN A C 1
ATOM 1155 O O . GLN A 1 143 ? -14.988 6.694 6.392 1.00 87.69 143 GLN A O 1
ATOM 1160 N N . VAL A 1 144 ? -13.427 8.261 5.995 1.00 86.50 144 VAL A N 1
ATOM 1161 C CA . VAL A 1 144 ? -14.161 9.356 6.654 1.00 86.50 144 VAL A CA 1
ATOM 1162 C C . VAL A 1 144 ? -15.504 9.610 5.964 1.00 86.50 144 VAL A C 1
ATOM 1164 O O . VAL A 1 144 ? -16.540 9.703 6.628 1.00 86.50 144 VAL A O 1
ATOM 1167 N N . TRP A 1 145 ? -15.514 9.680 4.631 1.00 78.88 145 TRP A N 1
ATOM 1168 C CA . TRP A 1 145 ? -16.737 9.873 3.844 1.00 78.88 145 TRP A CA 1
ATOM 1169 C C . TRP A 1 145 ? -17.733 8.723 4.017 1.00 78.88 145 TRP A C 1
ATOM 1171 O O . TRP A 1 145 ? -18.934 8.961 4.176 1.00 78.88 145 TRP A O 1
ATOM 1181 N N . GLU A 1 146 ? -17.257 7.477 4.019 1.00 82.56 146 GLU A N 1
ATOM 1182 C CA . GLU A 1 146 ? -18.105 6.311 4.276 1.00 82.56 146 GLU A CA 1
ATOM 1183 C C . GLU A 1 146 ? -18.692 6.325 5.696 1.00 82.56 146 GLU A C 1
ATOM 1185 O O . GLU A 1 146 ? -19.867 5.993 5.869 1.00 82.56 146 GLU A O 1
ATOM 1190 N N . GLY A 1 147 ? -17.919 6.768 6.692 1.00 81.19 147 GLY A N 1
ATOM 1191 C CA . GLY A 1 147 ? -18.381 6.949 8.069 1.00 81.19 147 GLY A CA 1
ATOM 1192 C C . GLY A 1 147 ? -19.523 7.961 8.178 1.00 81.19 147 GLY A C 1
ATOM 1193 O O . GLY A 1 147 ? -20.588 7.629 8.703 1.00 81.19 147 GLY A O 1
ATOM 1194 N N . LYS A 1 148 ? -19.347 9.160 7.605 1.00 82.75 148 LYS A N 1
ATOM 1195 C CA . LYS A 1 148 ? -20.376 10.219 7.592 1.00 82.75 148 LYS A CA 1
ATOM 1196 C C . LYS A 1 148 ? -21.671 9.759 6.914 1.00 82.75 148 LYS A C 1
ATOM 1198 O O . LYS A 1 148 ? -22.758 9.972 7.446 1.00 82.75 148 LYS A O 1
ATOM 1203 N N . ARG A 1 149 ? -21.566 9.070 5.770 1.00 79.62 149 ARG A N 1
ATOM 1204 C CA . ARG A 1 149 ? -22.731 8.540 5.037 1.00 79.62 149 ARG A CA 1
ATOM 1205 C C . ARG A 1 149 ? -23.512 7.518 5.863 1.00 79.62 149 ARG A C 1
ATOM 1207 O O . ARG A 1 149 ? -24.740 7.554 5.884 1.00 79.62 149 ARG A O 1
ATOM 1214 N N . ASN A 1 1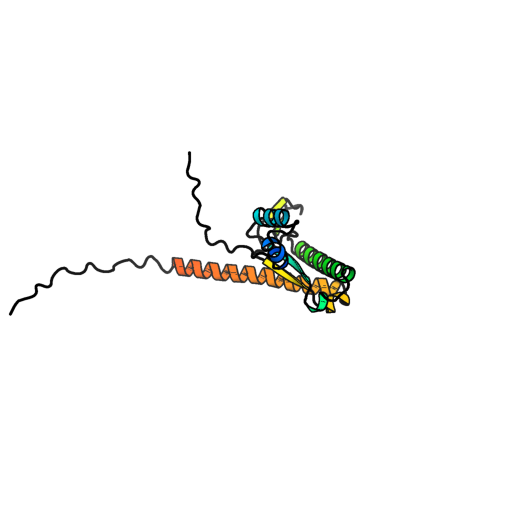50 ? -22.811 6.615 6.547 1.00 81.06 150 ASN A N 1
ATOM 1215 C CA . ASN A 1 150 ? -23.451 5.608 7.391 1.00 81.06 150 ASN A CA 1
ATOM 1216 C C . ASN A 1 150 ? -24.154 6.249 8.604 1.00 81.06 150 ASN A C 1
ATOM 1218 O O . ASN A 1 150 ? -25.254 5.825 8.952 1.00 81.06 150 ASN A O 1
ATOM 1222 N N . GLN A 1 151 ? -23.561 7.286 9.211 1.00 79.00 151 GLN A N 1
ATOM 1223 C CA . GLN A 1 151 ? -24.176 8.036 10.316 1.00 79.00 151 GLN A CA 1
ATOM 1224 C C . GLN A 1 151 ? -25.471 8.735 9.884 1.00 79.00 151 GLN A C 1
ATOM 1226 O O . GLN A 1 151 ? -26.487 8.601 10.561 1.00 79.00 151 GLN A O 1
ATOM 1231 N N . GLN A 1 152 ? -25.471 9.397 8.722 1.00 77.25 152 GLN A N 1
ATOM 1232 C CA . GLN A 1 152 ? -26.674 10.032 8.171 1.00 77.25 152 GLN A CA 1
ATOM 1233 C C . GLN A 1 152 ? -2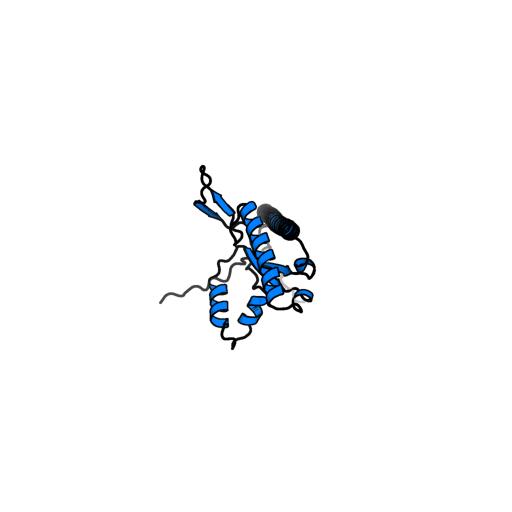7.791 9.008 7.920 1.00 77.25 152 GLN A C 1
ATOM 1235 O O . GLN A 1 152 ? -28.924 9.216 8.343 1.00 77.25 152 GLN A O 1
ATOM 1240 N N . GLN A 1 153 ? -27.477 7.859 7.311 1.00 78.88 153 GLN A N 1
ATOM 1241 C CA . GLN A 1 153 ? -28.468 6.801 7.070 1.00 78.88 153 GLN A CA 1
ATOM 1242 C C . GLN A 1 153 ? -29.022 6.190 8.365 1.00 78.88 153 GLN A C 1
ATOM 1244 O O . GLN A 1 153 ? -30.205 5.853 8.421 1.00 78.88 153 GLN A O 1
ATOM 1249 N N . ALA A 1 154 ? -28.194 6.048 9.404 1.00 77.88 154 ALA A N 1
ATOM 1250 C CA . ALA A 1 154 ? -28.639 5.584 10.716 1.00 77.88 154 ALA A CA 1
ATOM 1251 C C . ALA A 1 154 ? -29.598 6.591 11.370 1.00 77.88 154 ALA A C 1
ATOM 1253 O O . ALA A 1 154 ? -30.657 6.195 11.856 1.00 77.88 154 ALA A O 1
ATOM 1254 N N . GLN A 1 155 ? -29.283 7.887 11.297 1.00 77.69 155 GLN A N 1
ATOM 1255 C CA . GLN A 1 155 ? -30.145 8.958 11.801 1.00 77.69 155 GLN A CA 1
ATOM 1256 C C . GLN A 1 155 ? -31.478 9.027 11.041 1.00 77.69 155 GLN A C 1
ATOM 1258 O O . GLN A 1 155 ? -32.524 9.102 11.681 1.00 77.69 155 GLN A O 1
ATOM 1263 N N . THR A 1 156 ? -31.482 8.906 9.704 1.00 73.56 156 THR A N 1
ATOM 1264 C CA . THR A 1 156 ? -32.720 8.852 8.894 1.00 73.56 156 THR A CA 1
ATOM 1265 C C . THR A 1 156 ? -33.585 7.634 9.232 1.00 73.56 156 THR A C 1
ATOM 1267 O O . THR A 1 156 ? -34.812 7.718 9.231 1.00 73.56 156 THR A O 1
ATOM 1270 N N . ARG A 1 157 ? -32.965 6.485 9.533 1.00 67.38 157 ARG A N 1
ATOM 1271 C CA . ARG A 1 157 ? -33.680 5.273 9.966 1.00 67.38 157 ARG A CA 1
ATOM 1272 C C . ARG A 1 157 ? -34.284 5.407 11.363 1.00 67.38 157 ARG A C 1
ATOM 1274 O O . ARG A 1 157 ? -35.328 4.823 11.598 1.00 67.38 157 ARG A O 1
ATOM 1281 N N . GLN A 1 158 ? -33.649 6.155 12.263 1.00 66.12 158 GLN A N 1
ATOM 1282 C CA . GLN A 1 158 ? -34.182 6.425 13.603 1.00 66.12 158 GLN A CA 1
ATOM 1283 C C . GLN A 1 158 ? -35.293 7.486 13.592 1.00 66.12 158 GLN A C 1
ATOM 1285 O O . GLN A 1 158 ? -36.242 7.373 14.359 1.00 66.12 158 GLN A O 1
ATOM 1290 N N . THR A 1 159 ? -35.214 8.488 12.708 1.00 62.25 159 THR A N 1
ATOM 1291 C CA . THR A 1 159 ? -36.270 9.513 12.552 1.00 62.25 159 THR A CA 1
ATOM 1292 C C . THR A 1 159 ? -37.499 8.992 11.811 1.00 62.25 159 THR A C 1
ATOM 1294 O O . THR A 1 159 ? -38.612 9.422 12.102 1.00 62.25 159 THR A O 1
ATOM 1297 N N . ARG A 1 160 ? -37.339 8.017 10.906 1.00 59.44 160 ARG A N 1
ATOM 1298 C CA . ARG A 1 160 ? -38.455 7.201 10.408 1.00 59.44 160 ARG A CA 1
ATOM 1299 C C . ARG A 1 160 ? -38.828 6.163 11.469 1.00 59.44 160 ARG A C 1
ATOM 1301 O O . ARG A 1 160 ? -38.466 4.996 11.353 1.00 59.44 160 ARG A O 1
ATOM 1308 N N . GLY A 1 161 ? -39.522 6.603 12.520 1.00 51.47 161 GLY A N 1
ATOM 1309 C CA . GLY A 1 161 ? -40.153 5.703 13.490 1.00 51.47 161 GLY A CA 1
ATOM 1310 C C . GLY A 1 161 ? -41.044 4.656 12.797 1.00 51.47 161 GLY A C 1
ATOM 1311 O O . GLY A 1 161 ? -41.334 4.796 11.606 1.00 51.47 161 GLY A O 1
ATOM 1312 N N . PRO A 1 162 ? -41.473 3.590 13.497 1.00 53.19 162 PRO A N 1
ATOM 1313 C CA . PRO A 1 162 ? -42.289 2.537 12.906 1.00 53.19 162 PRO A CA 1
ATOM 1314 C C . PRO A 1 162 ? -43.627 3.133 12.464 1.00 53.19 162 PRO A C 1
ATOM 1316 O O . PRO A 1 162 ? -44.555 3.258 13.259 1.00 53.19 162 PRO A O 1
ATOM 1319 N N . GLU A 1 163 ? -43.721 3.530 11.196 1.00 50.12 163 GLU 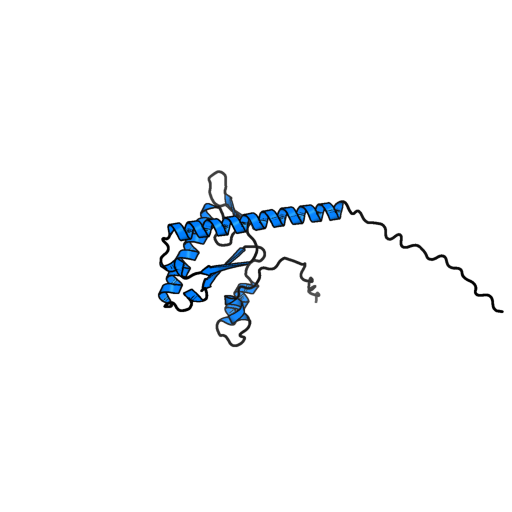A N 1
ATOM 1320 C CA . GLU A 1 163 ? -44.987 3.883 10.577 1.00 50.12 163 GLU A CA 1
ATOM 1321 C C . GLU A 1 163 ? -45.850 2.628 10.649 1.00 50.12 163 GLU A C 1
ATOM 1323 O O . GLU A 1 163 ? -45.554 1.577 10.070 1.00 50.12 163 GLU A O 1
ATOM 1328 N N . GLN A 1 164 ? -46.834 2.721 11.535 1.00 54.06 164 GLN A N 1
ATOM 1329 C CA . GLN A 1 164 ? -47.688 1.637 11.961 1.00 54.06 164 GLN A CA 1
ATOM 1330 C C . GLN A 1 164 ?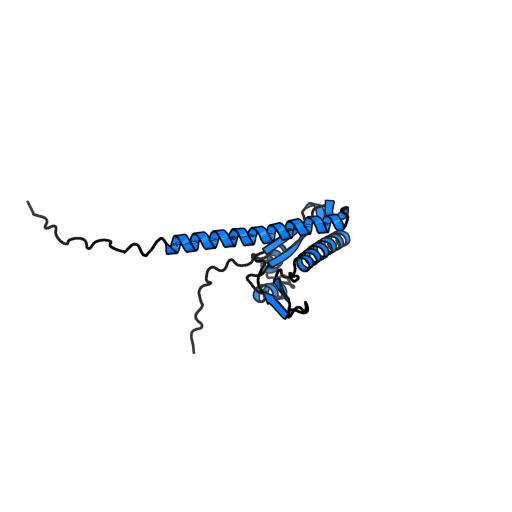 -48.245 0.935 10.723 1.00 54.06 164 GLN A C 1
ATOM 1332 O O . GLN A 1 164 ? -48.792 1.570 9.823 1.00 54.06 164 GLN A O 1
ATOM 1337 N N . LYS A 1 165 ? -48.165 -0.401 10.697 1.00 52.19 165 LYS A N 1
ATOM 1338 C CA . LYS A 1 165 ? -48.997 -1.243 9.829 1.00 52.19 165 LYS A CA 1
ATOM 1339 C C . LYS A 1 165 ? -50.473 -1.080 10.234 1.00 52.19 165 LYS A C 1
ATOM 1341 O O . LYS A 1 165 ? -51.101 -2.023 10.698 1.00 52.19 165 LYS A O 1
ATOM 1346 N N . ALA A 1 166 ? -51.052 0.097 10.042 1.00 51.88 166 ALA A N 1
ATOM 1347 C CA . ALA A 1 166 ? -52.487 0.326 10.044 1.00 51.88 166 ALA A CA 1
ATOM 1348 C C . ALA A 1 166 ? -53.007 0.134 8.611 1.00 51.88 166 ALA A C 1
ATOM 1350 O O . ALA A 1 166 ? -53.619 1.017 8.019 1.00 51.88 166 ALA A O 1
ATOM 1351 N N . ARG A 1 167 ? -52.734 -1.032 8.006 1.00 51.38 167 ARG A N 1
ATOM 1352 C CA . ARG A 1 167 ? -53.420 -1.422 6.769 1.00 51.38 167 ARG A CA 1
ATOM 1353 C C . ARG A 1 167 ? -54.758 -2.013 7.195 1.00 51.38 167 ARG A C 1
ATOM 1355 O O . ARG A 1 167 ? -54.809 -3.122 7.719 1.00 51.38 167 ARG A O 1
ATOM 1362 N N . GLY A 1 168 ? -55.789 -1.183 7.068 1.00 54.84 168 GLY A N 1
ATOM 1363 C CA . GLY A 1 168 ? -57.109 -1.348 7.659 1.00 54.84 168 GLY A CA 1
ATOM 1364 C C . GLY A 1 168 ? -57.721 -2.741 7.536 1.00 54.84 168 GLY A C 1
ATOM 1365 O O . GLY A 1 168 ? -57.615 -3.419 6.512 1.00 54.84 168 GLY A O 1
ATOM 1366 N N . LYS A 1 169 ? -58.434 -3.130 8.598 1.00 57.00 169 LYS A N 1
ATOM 1367 C CA . LYS A 1 169 ? -59.463 -4.165 8.534 1.00 57.00 169 LYS A CA 1
ATOM 1368 C C . LYS A 1 169 ? -60.427 -3.780 7.409 1.00 57.00 169 LYS A C 1
ATOM 1370 O O . LYS A 1 169 ? -61.092 -2.752 7.497 1.00 57.00 169 LYS A O 1
ATOM 1375 N N . ARG A 1 170 ? -60.478 -4.583 6.344 1.00 54.88 170 ARG A N 1
ATOM 1376 C CA . ARG A 1 170 ? -61.532 -4.483 5.326 1.00 54.88 170 ARG A CA 1
ATOM 1377 C C . ARG A 1 170 ? -62.882 -4.649 6.036 1.00 54.88 170 ARG A C 1
ATOM 1379 O O . ARG A 1 170 ? -63.050 -5.671 6.703 1.00 54.88 170 ARG A O 1
ATOM 1386 N N . PRO A 1 171 ? -63.830 -3.704 5.929 1.00 53.91 171 PRO A N 1
ATOM 1387 C CA . PRO A 1 171 ? -65.169 -3.947 6.429 1.00 53.91 171 PRO A CA 1
ATOM 1388 C C . PRO A 1 171 ? -65.802 -5.064 5.594 1.00 53.91 171 PRO A C 1
ATOM 1390 O O . PRO A 1 171 ? -65.939 -4.974 4.375 1.00 53.91 171 PRO A O 1
ATOM 1393 N N . SER A 1 172 ? -66.130 -6.153 6.280 1.00 59.62 172 SER A N 1
ATOM 1394 C CA . SER A 1 172 ? -66.974 -7.230 5.784 1.00 59.62 172 SER A CA 1
ATOM 1395 C C . SER A 1 172 ? -68.393 -6.692 5.638 1.00 59.62 172 SER A C 1
ATOM 1397 O O . SER A 1 172 ? -69.098 -6.604 6.639 1.00 59.62 172 SER A O 1
ATOM 1399 N N . ASN A 1 173 ? -68.796 -6.309 4.427 1.00 61.62 173 ASN A N 1
ATOM 1400 C CA . ASN A 1 173 ? -70.167 -6.479 3.941 1.00 61.62 173 ASN A CA 1
ATOM 1401 C C . ASN A 1 173 ? -70.293 -5.976 2.503 1.00 61.62 173 ASN A C 1
ATOM 1403 O O . ASN A 1 173 ? -70.189 -4.781 2.251 1.00 61.62 173 ASN A O 1
ATOM 1407 N N . MET A 1 174 ? -70.616 -6.878 1.577 1.00 49.66 174 MET A N 1
ATOM 1408 C CA . MET A 1 174 ? -71.457 -6.517 0.438 1.00 49.66 174 MET A CA 1
ATOM 1409 C C . MET A 1 174 ? -72.241 -7.746 -0.019 1.00 49.66 174 MET A C 1
ATOM 1411 O O . MET A 1 174 ? -71.727 -8.665 -0.652 1.00 49.66 174 MET A O 1
ATOM 1415 N N . HIS A 1 175 ? -73.502 -7.754 0.406 1.00 58.44 175 HIS A N 1
ATOM 1416 C CA . HIS A 1 175 ? -74.571 -8.624 -0.051 1.00 58.44 175 HIS A CA 1
ATOM 1417 C C . HIS A 1 175 ? -74.908 -8.269 -1.504 1.00 58.44 175 HIS A C 1
ATOM 1419 O O . HIS A 1 175 ? -75.235 -7.122 -1.803 1.00 58.44 175 HIS A O 1
ATOM 1425 N N . TRP A 1 176 ? -74.820 -9.245 -2.404 1.00 46.22 176 TRP A N 1
ATOM 1426 C CA . TRP A 1 176 ? -75.294 -9.108 -3.776 1.00 46.22 176 TRP A CA 1
ATOM 1427 C C . TRP A 1 176 ? -76.789 -9.456 -3.809 1.00 46.22 176 TRP A C 1
ATOM 1429 O O . TRP A 1 176 ? -77.193 -10.552 -3.415 1.00 46.22 176 TRP A O 1
ATOM 1439 N N . ARG A 1 177 ? -77.625 -8.508 -4.245 1.00 44.19 177 ARG A N 1
ATOM 1440 C CA . ARG A 1 177 ? -79.029 -8.780 -4.572 1.00 44.19 17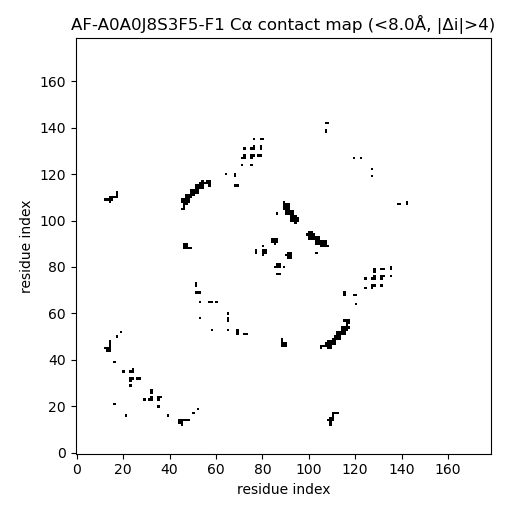7 ARG A CA 1
ATOM 1441 C C . ARG A 1 177 ? -79.107 -9.393 -5.967 1.00 44.19 177 ARG A C 1
ATOM 1443 O O . ARG A 1 177 ? -78.531 -8.859 -6.910 1.00 44.19 177 ARG A O 1
ATOM 1450 N N . LYS A 1 178 ? -79.848 -10.498 -6.062 1.00 49.56 178 LYS A N 1
ATOM 1451 C CA . LYS A 1 178 ? -80.394 -11.044 -7.307 1.00 49.56 178 LYS A CA 1
ATOM 1452 C C . LYS A 1 178 ? -81.521 -10.143 -7.808 1.00 49.56 178 LYS A C 1
ATOM 1454 O O . LYS A 1 178 ? -82.412 -9.816 -7.022 1.00 49.56 178 LYS A O 1
ATOM 1459 N N . THR A 1 179 ? -81.504 -9.852 -9.099 1.00 60.00 179 THR A N 1
ATOM 1460 C CA . THR A 1 179 ? -82.687 -9.639 -9.942 1.00 60.00 179 THR A CA 1
ATOM 1461 C C . THR A 1 179 ? -82.401 -10.294 -11.273 1.00 60.00 179 THR A C 1
ATOM 1463 O O . THR A 1 179 ? -81.296 -10.019 -11.794 1.00 60.00 179 THR A O 1
#